Protein AF-A0A349NDQ3-F1 (afdb_monomer_lite)

pLDDT: mean 81.49, std 12.7, range [33.69, 97.06]

Structure (mmCIF, N/CA/C/O backbone):
data_AF-A0A349NDQ3-F1
#
_entry.id   AF-A0A349NDQ3-F1
#
loop_
_atom_site.group_PDB
_atom_site.id
_atom_site.type_symbol
_atom_site.label_atom_id
_atom_site.label_alt_id
_atom_site.label_comp_id
_atom_site.label_asym_id
_atom_site.label_entity_id
_atom_site.label_seq_id
_atom_site.pdbx_PDB_ins_code
_atom_site.Cartn_x
_atom_site.Cartn_y
_atom_site.Cartn_z
_atom_site.occupancy
_atom_site.B_iso_or_equiv
_atom_site.auth_seq_id
_atom_site.auth_comp_id
_atom_site.auth_asym_id
_atom_site.auth_atom_id
_atom_site.pdbx_PDB_model_num
ATOM 1 N N . LYS A 1 1 ? 41.719 26.255 -25.877 1.00 35.56 1 LYS A N 1
ATOM 2 C CA . LYS A 1 1 ? 40.552 27.164 -25.998 1.00 35.56 1 LYS A CA 1
ATOM 3 C C . LYS A 1 1 ? 39.450 26.644 -25.081 1.00 35.56 1 LYS A C 1
ATOM 5 O O . LYS A 1 1 ? 39.005 25.523 -25.289 1.00 35.56 1 LYS A O 1
ATOM 10 N N . LYS A 1 2 ? 39.113 27.381 -24.013 1.00 33.69 2 LYS A N 1
ATOM 11 C CA . LYS A 1 2 ? 38.028 27.026 -23.082 1.00 33.69 2 LYS A CA 1
ATOM 12 C C . LYS A 1 2 ? 36.697 27.116 -23.834 1.00 33.69 2 LYS A C 1
ATOM 14 O O . LYS A 1 2 ? 36.430 28.138 -24.454 1.00 33.69 2 LYS A O 1
ATOM 19 N N . VAL A 1 3 ? 35.912 26.045 -23.818 1.00 37.44 3 VAL A N 1
ATOM 20 C CA . VAL A 1 3 ? 34.544 26.042 -24.349 1.00 37.44 3 VAL A CA 1
ATOM 21 C C . VAL A 1 3 ? 33.660 26.639 -23.257 1.00 37.44 3 VAL A C 1
ATOM 23 O O . VAL A 1 3 ? 33.457 26.000 -22.225 1.00 37.44 3 VAL A O 1
ATOM 26 N N . SER A 1 4 ? 33.216 27.881 -23.450 1.00 41.41 4 SER A N 1
ATOM 27 C CA . SER A 1 4 ? 32.276 28.556 -22.549 1.00 41.41 4 SER A CA 1
ATOM 28 C C . SER A 1 4 ? 30.964 27.783 -22.468 1.00 41.41 4 SER A C 1
ATOM 30 O O . SER A 1 4 ? 30.476 27.234 -23.461 1.00 41.41 4 SER A O 1
ATOM 32 N N . THR A 1 5 ? 30.402 27.703 -21.268 1.00 44.22 5 THR A N 1
ATOM 33 C CA . THR A 1 5 ? 29.180 26.928 -21.028 1.00 44.22 5 THR A CA 1
ATOM 34 C C . THR A 1 5 ? 27.941 27.740 -21.404 1.00 44.22 5 THR A C 1
ATOM 36 O O . THR A 1 5 ? 27.940 28.965 -21.358 1.00 44.22 5 THR A O 1
ATOM 39 N N . LYS A 1 6 ? 26.845 27.060 -21.762 1.00 45.00 6 LYS A N 1
ATOM 40 C CA . LYS A 1 6 ? 25.580 27.675 -22.216 1.00 45.00 6 LYS A CA 1
ATOM 41 C C . LYS A 1 6 ? 24.972 28.685 -21.217 1.00 45.00 6 LYS A C 1
ATOM 43 O O . LYS A 1 6 ? 24.161 29.503 -21.627 1.00 45.00 6 LYS A O 1
ATOM 48 N N . ALA A 1 7 ? 25.370 28.636 -19.942 1.00 43.81 7 ALA A N 1
ATOM 49 C CA . ALA A 1 7 ? 24.971 29.595 -18.911 1.00 43.81 7 ALA A CA 1
ATOM 50 C C . ALA A 1 7 ? 25.715 30.943 -19.011 1.00 43.81 7 ALA A C 1
ATOM 52 O O . ALA A 1 7 ? 25.132 31.968 -18.691 1.00 43.81 7 ALA A O 1
ATOM 53 N N . GLU A 1 8 ? 26.952 30.968 -19.518 1.00 46.41 8 GLU A N 1
ATOM 54 C CA . GLU A 1 8 ? 27.739 32.204 -19.690 1.00 46.41 8 GLU A CA 1
ATOM 55 C C . GLU A 1 8 ? 27.285 33.031 -20.907 1.00 46.41 8 GLU A C 1
ATOM 57 O O . GLU A 1 8 ? 27.557 34.223 -20.967 1.00 46.41 8 GLU A O 1
ATOM 62 N N . ARG A 1 9 ? 26.567 32.430 -21.872 1.00 52.31 9 ARG A N 1
ATOM 63 C CA . ARG A 1 9 ? 26.032 33.146 -23.052 1.00 52.31 9 ARG A CA 1
ATOM 64 C C . ARG A 1 9 ? 24.796 34.003 -22.746 1.00 52.31 9 ARG A C 1
ATOM 66 O O . ARG A 1 9 ? 24.494 34.896 -23.525 1.00 52.31 9 ARG A O 1
ATOM 73 N N . ALA A 1 10 ? 24.056 33.714 -21.673 1.00 53.19 10 ALA A N 1
ATOM 74 C CA . ALA A 1 10 ? 22.790 34.396 -21.378 1.00 53.19 10 ALA A CA 1
ATOM 75 C C . ALA A 1 10 ? 22.971 35.739 -20.650 1.00 53.19 10 ALA A C 1
ATOM 77 O O . ALA A 1 10 ? 22.075 36.572 -20.697 1.00 53.19 10 ALA A O 1
ATOM 78 N N . ASP A 1 11 ? 24.128 35.939 -20.019 1.00 56.50 11 ASP A N 1
ATOM 79 C CA . ASP A 1 11 ? 24.471 37.139 -19.241 1.00 56.50 11 ASP A CA 1
ATOM 80 C C . ASP A 1 11 ? 25.543 37.987 -19.949 1.00 56.50 11 ASP A C 1
ATOM 82 O O . ASP A 1 11 ? 26.225 38.822 -19.357 1.00 56.50 11 ASP A O 1
ATOM 86 N N . GLN A 1 12 ? 25.749 37.726 -21.243 1.00 69.44 12 GLN A N 1
ATOM 87 C CA . GLN A 1 12 ? 26.738 38.431 -22.034 1.00 69.44 12 GLN A CA 1
ATOM 88 C C . GLN A 1 12 ? 26.125 39.749 -22.509 1.00 69.44 12 GLN A C 1
ATOM 90 O O . GLN A 1 12 ? 25.288 39.762 -23.412 1.00 69.44 12 GLN A O 1
ATOM 95 N N . SER A 1 13 ? 26.539 40.859 -21.897 1.00 78.38 13 SER A N 1
ATOM 96 C CA . SER A 1 13 ? 26.210 42.191 -22.401 1.00 78.38 13 SER A CA 1
ATOM 97 C C . SER A 1 13 ? 26.732 42.312 -23.830 1.00 78.38 13 SER A C 1
ATOM 99 O O . SER A 1 13 ? 27.937 42.171 -24.071 1.00 78.38 13 SER A O 1
ATOM 101 N N . LEU A 1 14 ? 25.825 42.538 -24.775 1.00 78.81 14 LEU A N 1
ATOM 102 C CA . LEU A 1 14 ? 26.217 42.848 -26.141 1.00 78.81 14 LEU A CA 1
ATOM 103 C C . LEU A 1 14 ? 26.944 44.203 -26.132 1.00 78.81 14 LEU A C 1
ATOM 105 O O . LEU A 1 14 ? 26.475 45.118 -25.454 1.00 78.81 14 LEU A O 1
ATOM 109 N N . PRO A 1 15 ? 28.088 44.337 -26.822 1.00 80.25 15 PRO A N 1
ATOM 110 C CA . PRO A 1 15 ? 28.733 45.633 -26.982 1.00 80.25 15 PRO A CA 1
ATOM 111 C C . PRO A 1 15 ? 27.864 46.559 -27.845 1.00 80.25 15 PRO A C 1
ATOM 113 O O . PRO A 1 15 ? 27.004 46.091 -28.594 1.00 80.25 15 PRO A O 1
ATOM 116 N N . ASP A 1 16 ? 28.093 47.866 -27.745 1.00 80.88 16 ASP A N 1
ATOM 117 C CA . ASP A 1 16 ? 27.418 48.847 -28.595 1.00 80.88 16 ASP A CA 1
ATOM 118 C C . ASP A 1 16 ? 27.875 48.677 -30.049 1.00 80.88 16 ASP A C 1
ATOM 120 O O . ASP A 1 16 ? 29.070 48.723 -30.334 1.00 80.88 16 ASP A O 1
ATOM 124 N N . PHE A 1 17 ? 26.921 48.490 -30.963 1.00 80.75 17 PHE A N 1
ATOM 125 C CA . PHE A 1 17 ? 27.174 48.353 -32.399 1.00 80.75 17 PHE A CA 1
ATOM 126 C C . PHE A 1 17 ? 26.617 49.554 -33.160 1.00 80.75 17 PHE A C 1
ATOM 128 O O . PHE A 1 17 ? 25.516 50.028 -32.865 1.00 80.75 17 PHE A O 1
ATOM 135 N N . GLN A 1 18 ? 27.333 50.007 -34.190 1.00 85.44 18 GLN A N 1
ATOM 136 C CA . GLN A 1 18 ? 26.824 51.016 -35.125 1.00 85.44 18 GLN A CA 1
ATOM 137 C C . GLN A 1 18 ? 26.305 50.382 -36.421 1.00 85.44 18 GLN A C 1
ATOM 139 O O . GLN A 1 18 ? 26.818 49.372 -36.905 1.00 85.44 18 GLN A O 1
ATOM 144 N N . ALA A 1 19 ? 25.264 50.979 -37.011 1.00 81.56 19 ALA A N 1
ATOM 145 C CA . ALA A 1 19 ? 24.688 50.492 -38.262 1.00 81.56 19 ALA A CA 1
ATOM 146 C C . ALA A 1 19 ? 25.735 50.527 -39.392 1.00 81.56 19 ALA A C 1
ATOM 148 O O . ALA A 1 19 ? 26.221 51.594 -39.759 1.00 81.56 19 ALA A O 1
ATOM 149 N N . GLY A 1 20 ? 26.065 49.355 -39.942 1.00 82.19 20 GLY A N 1
ATOM 150 C CA . GLY A 1 20 ? 27.080 49.188 -40.991 1.00 82.19 20 GLY A CA 1
ATOM 151 C C . GLY A 1 20 ? 28.435 48.665 -40.500 1.00 82.19 20 GLY A C 1
ATOM 152 O O . GLY A 1 20 ? 29.313 48.410 -41.321 1.00 82.19 20 GLY A O 1
ATOM 153 N N . GLU A 1 21 ? 28.611 48.461 -39.194 1.00 84.31 21 GLU A N 1
ATOM 154 C CA . GLU A 1 21 ? 29.816 47.856 -38.626 1.00 84.31 21 GLU A CA 1
ATOM 155 C C . GLU A 1 21 ? 29.925 46.364 -38.998 1.00 84.31 21 GLU A C 1
ATOM 157 O O . GLU A 1 21 ? 28.977 45.592 -38.836 1.00 84.31 21 GLU A O 1
ATOM 162 N N . SER A 1 22 ? 31.087 45.938 -39.508 1.00 79.19 22 SER A N 1
ATOM 163 C CA . SER A 1 22 ? 31.349 44.544 -39.890 1.00 79.19 22 SER A CA 1
ATOM 164 C C . SER A 1 22 ? 32.729 44.096 -39.423 1.00 79.19 22 SER A C 1
ATOM 166 O O . SER A 1 22 ? 33.715 44.801 -39.641 1.00 79.19 22 SER A O 1
ATOM 168 N N . SER A 1 23 ? 32.817 42.903 -38.835 1.00 72.75 23 SER A N 1
ATOM 169 C CA . SER A 1 23 ? 34.079 42.293 -38.404 1.00 72.75 23 SER A CA 1
ATOM 170 C C . SER A 1 23 ? 34.260 40.895 -39.009 1.00 72.75 23 SER A C 1
ATOM 172 O O . SER A 1 23 ? 33.334 40.327 -39.593 1.00 72.75 23 SER A O 1
ATOM 174 N N . ILE A 1 24 ? 35.464 40.327 -38.899 1.00 79.12 24 ILE A N 1
ATOM 175 C CA . ILE A 1 24 ? 35.771 38.991 -39.425 1.00 79.12 24 ILE A CA 1
ATOM 176 C C . ILE A 1 24 ? 35.106 37.936 -38.531 1.00 79.12 24 ILE A C 1
ATOM 178 O O . ILE A 1 24 ? 35.606 37.602 -37.456 1.00 79.12 24 ILE A O 1
ATOM 182 N N . HIS A 1 25 ? 33.995 37.370 -38.996 1.00 76.94 25 HIS A N 1
ATOM 183 C CA . HIS A 1 25 ? 33.332 36.248 -38.338 1.00 76.94 25 HIS A CA 1
ATOM 184 C C . HIS A 1 25 ? 33.743 34.931 -38.996 1.00 76.94 25 HIS A C 1
ATOM 186 O O . HIS A 1 25 ? 33.611 34.752 -40.204 1.00 76.94 25 HIS A O 1
ATOM 192 N N . SER A 1 26 ? 34.233 33.986 -38.196 1.00 77.94 26 SER A N 1
ATOM 193 C CA . SER A 1 26 ? 34.442 32.608 -38.647 1.00 77.94 26 SER A CA 1
ATOM 194 C C . SER A 1 26 ? 33.221 31.772 -38.260 1.00 77.94 26 SER A C 1
ATOM 196 O O . SER A 1 26 ? 32.992 31.598 -37.060 1.00 77.94 26 SER A O 1
ATOM 198 N N . PRO A 1 27 ? 32.429 31.255 -39.218 1.00 79.50 27 PRO A N 1
ATOM 199 C CA . PRO A 1 27 ? 31.320 30.374 -38.886 1.00 79.50 27 PRO A CA 1
ATOM 200 C C . PRO A 1 27 ? 31.862 29.088 -38.255 1.00 79.50 27 PRO A C 1
ATOM 202 O O . PRO A 1 27 ? 32.781 28.458 -38.781 1.00 79.50 27 PRO A O 1
ATOM 205 N N . SER A 1 28 ? 31.297 28.694 -37.116 1.00 81.12 28 SER A N 1
ATOM 206 C CA . SER A 1 28 ? 31.579 27.410 -36.479 1.00 81.12 28 SER A CA 1
ATOM 207 C C . SER A 1 28 ? 30.355 26.505 -36.559 1.00 81.12 28 SER A C 1
ATOM 209 O O . SER A 1 28 ? 29.225 26.926 -36.318 1.00 81.12 28 SER A O 1
ATOM 211 N N . ILE A 1 29 ? 30.588 25.232 -36.880 1.00 83.19 29 ILE A N 1
ATOM 212 C CA . ILE A 1 29 ? 29.569 24.186 -36.782 1.00 83.19 29 ILE A CA 1
ATOM 213 C C . ILE A 1 29 ? 29.786 23.482 -35.445 1.00 83.19 29 ILE A C 1
ATOM 215 O O . ILE A 1 29 ? 30.714 22.688 -35.279 1.00 83.19 29 ILE A O 1
ATOM 219 N N . GLU A 1 30 ? 28.960 23.822 -34.458 1.00 80.31 30 GLU A N 1
ATOM 220 C CA . GLU A 1 30 ? 28.976 23.171 -33.150 1.00 80.31 30 GLU A CA 1
ATOM 221 C C . GLU A 1 30 ? 28.202 21.843 -33.231 1.00 80.31 30 GLU A C 1
ATOM 223 O O . GLU A 1 30 ? 26.996 21.812 -33.469 1.00 80.31 30 GLU A O 1
ATOM 228 N N . ASN A 1 31 ? 28.901 20.725 -33.024 1.00 80.44 31 ASN A N 1
ATOM 229 C CA . ASN A 1 31 ? 28.278 19.404 -32.961 1.00 80.44 31 ASN A CA 1
ATOM 230 C C . ASN A 1 31 ? 27.716 19.153 -31.558 1.00 80.44 31 ASN A C 1
ATOM 232 O O . ASN A 1 31 ? 28.469 18.952 -30.602 1.00 80.44 31 ASN A O 1
ATOM 236 N N . PHE A 1 32 ? 26.392 19.114 -31.438 1.00 82.44 32 PHE A N 1
ATOM 237 C CA . PHE A 1 32 ? 25.710 18.825 -30.179 1.00 82.44 32 PHE A CA 1
ATOM 238 C C . PHE A 1 32 ? 25.260 17.365 -30.083 1.00 82.44 32 PHE A C 1
ATOM 240 O O . PHE A 1 32 ? 24.974 16.707 -31.080 1.00 82.44 32 PHE A O 1
ATOM 247 N N . LYS A 1 33 ? 25.154 16.868 -28.848 1.00 82.50 33 LYS A N 1
ATOM 248 C CA . LYS A 1 33 ? 24.505 15.593 -28.522 1.00 82.50 33 LYS A CA 1
ATOM 249 C C . LYS A 1 33 ? 23.443 15.830 -27.456 1.00 82.50 33 LYS A C 1
ATOM 251 O O . LYS A 1 33 ? 23.672 16.580 -26.505 1.00 82.50 33 LYS A O 1
ATOM 256 N N . THR A 1 34 ? 22.295 15.174 -27.589 1.00 86.19 34 THR A N 1
ATOM 257 C CA . THR A 1 34 ? 21.280 15.160 -26.532 1.00 86.19 34 THR A CA 1
ATOM 258 C C . THR A 1 34 ? 21.829 14.434 -25.310 1.00 86.19 34 THR A C 1
ATOM 260 O O . THR A 1 34 ? 22.463 13.386 -25.432 1.00 86.19 34 THR A O 1
ATOM 263 N N . SER A 1 35 ? 21.579 14.978 -24.124 1.00 79.94 35 SER A N 1
ATOM 264 C CA . SER A 1 35 ? 21.909 14.305 -22.868 1.00 79.94 35 SER A CA 1
ATOM 265 C C . SER A 1 35 ? 20.682 13.562 -22.339 1.00 79.94 35 SER A C 1
ATOM 267 O O . SER A 1 35 ? 19.569 14.071 -22.485 1.00 79.94 35 SER A O 1
ATOM 269 N N . PRO A 1 36 ? 20.854 12.384 -21.713 1.00 84.44 36 PRO A N 1
ATOM 270 C CA . PRO A 1 36 ? 19.741 11.673 -21.100 1.00 84.44 36 PRO A CA 1
ATOM 271 C C . PRO A 1 36 ? 19.113 12.506 -19.968 1.00 84.44 36 PRO A C 1
ATOM 273 O O . PRO A 1 36 ? 19.806 13.338 -19.364 1.00 84.44 36 PRO A O 1
ATOM 276 N N . PRO A 1 37 ? 17.828 12.273 -19.636 1.00 86.12 37 PRO A N 1
ATOM 277 C CA . PRO A 1 37 ? 17.172 12.948 -18.525 1.00 86.12 37 PRO A CA 1
ATOM 278 C C . PRO A 1 37 ? 17.972 12.817 -17.227 1.00 86.12 37 PRO A C 1
ATOM 280 O O . PRO A 1 37 ? 18.524 11.757 -16.907 1.00 86.12 37 PRO A O 1
ATOM 283 N N . LYS A 1 38 ? 18.036 13.908 -16.459 1.00 88.00 38 LYS A N 1
ATOM 284 C CA . LYS A 1 38 ? 18.692 13.893 -15.150 1.00 88.00 38 LYS A CA 1
ATOM 285 C C . LYS A 1 38 ? 17.922 12.969 -14.208 1.00 88.00 38 LYS A C 1
ATOM 287 O O . LYS A 1 38 ? 16.697 12.911 -14.232 1.00 88.00 38 LYS A O 1
ATOM 292 N N . ARG A 1 39 ? 18.654 12.259 -13.350 1.00 90.69 39 ARG A N 1
ATOM 293 C CA . ARG A 1 39 ? 18.041 11.449 -12.292 1.00 90.69 39 ARG A CA 1
ATOM 294 C C . ARG A 1 39 ? 17.320 12.346 -11.293 1.00 90.69 39 ARG A C 1
ATOM 296 O O . ARG A 1 39 ? 17.785 13.452 -11.017 1.00 90.69 39 ARG A O 1
ATOM 303 N N . PHE A 1 40 ? 16.261 11.817 -10.693 1.00 93.00 40 PHE A N 1
ATOM 304 C CA . PHE A 1 40 ? 15.574 12.503 -9.610 1.00 93.00 40 PHE A CA 1
ATOM 305 C C . PHE A 1 40 ? 16.472 12.625 -8.376 1.00 93.00 40 PHE A C 1
ATOM 307 O O . PHE A 1 40 ? 17.140 11.677 -7.970 1.00 93.00 40 PHE A O 1
ATOM 314 N N . THR A 1 41 ? 16.482 13.807 -7.781 1.00 93.31 41 THR A N 1
ATOM 315 C CA . THR A 1 41 ? 16.782 14.069 -6.370 1.00 93.31 41 THR A CA 1
ATOM 316 C C . THR A 1 41 ? 15.469 14.103 -5.581 1.00 93.31 41 THR A C 1
ATOM 318 O O . THR A 1 41 ? 14.400 14.205 -6.187 1.00 93.31 41 THR A O 1
ATOM 321 N N . GLU A 1 42 ? 15.519 14.080 -4.247 1.00 89.12 42 GLU A N 1
ATOM 322 C CA . GLU A 1 42 ? 14.312 14.261 -3.421 1.00 89.12 42 GLU A CA 1
ATOM 323 C C . GLU A 1 42 ? 13.577 15.557 -3.752 1.00 89.12 42 GLU A C 1
ATOM 325 O O . GLU A 1 42 ? 12.385 15.519 -4.033 1.00 89.12 42 GLU A O 1
ATOM 330 N N . ALA A 1 43 ? 14.294 16.682 -3.825 1.00 86.75 43 ALA A N 1
ATOM 331 C CA . ALA A 1 43 ? 13.702 17.971 -4.173 1.00 86.75 43 ALA A CA 1
ATOM 332 C C . ALA A 1 43 ? 13.003 17.931 -5.543 1.00 86.75 43 ALA A C 1
ATOM 334 O O . ALA A 1 43 ? 11.857 18.352 -5.664 1.00 86.75 43 ALA A O 1
ATOM 335 N N . SER A 1 44 ? 13.652 17.357 -6.564 1.00 89.50 44 SER A N 1
ATOM 336 C CA . SER A 1 44 ? 13.043 17.263 -7.898 1.00 89.50 44 SER A CA 1
ATOM 337 C C . SER A 1 44 ? 11.867 16.283 -7.958 1.00 89.50 44 SER A C 1
ATOM 339 O O . SER A 1 44 ? 10.951 16.491 -8.745 1.00 89.50 44 SER A O 1
ATOM 341 N N . LEU A 1 45 ? 11.869 15.227 -7.133 1.00 89.12 45 LEU A N 1
ATOM 342 C CA . LEU A 1 45 ? 10.758 14.281 -7.058 1.00 89.12 45 LEU A CA 1
ATOM 343 C C . LEU A 1 45 ? 9.565 14.906 -6.330 1.00 89.12 45 LEU A C 1
ATOM 345 O O . LEU A 1 45 ? 8.444 14.787 -6.805 1.00 89.12 45 LEU A O 1
ATOM 349 N N . LEU A 1 46 ? 9.801 15.619 -5.228 1.00 86.38 46 LEU A N 1
ATOM 350 C CA . LEU A 1 46 ? 8.766 16.362 -4.506 1.00 86.38 46 LEU A CA 1
ATOM 351 C C . LEU A 1 46 ? 8.128 17.436 -5.396 1.00 86.38 46 LEU A C 1
ATOM 353 O O . LEU A 1 46 ? 6.905 17.551 -5.430 1.00 86.38 46 LEU A O 1
ATOM 357 N N . GLN A 1 47 ? 8.946 18.158 -6.166 1.00 84.38 47 GLN A N 1
ATOM 358 C CA . GLN A 1 47 ? 8.469 19.125 -7.153 1.00 84.38 47 GLN A CA 1
ATOM 359 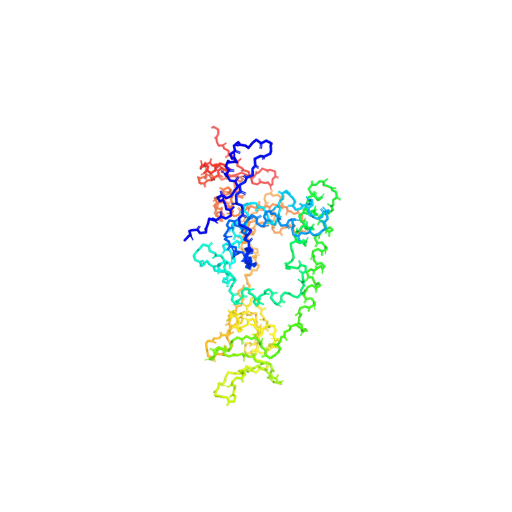C C . GLN A 1 47 ? 7.657 18.449 -8.267 1.00 84.38 47 GLN A C 1
ATOM 361 O O . GLN A 1 47 ? 6.646 18.993 -8.713 1.00 84.38 47 GLN A O 1
ATOM 366 N N . LEU A 1 48 ? 8.058 17.254 -8.715 1.00 84.06 48 LEU A N 1
ATOM 367 C CA . LEU A 1 48 ? 7.279 16.489 -9.689 1.00 84.06 48 LEU A CA 1
ATOM 368 C C . LEU A 1 48 ? 5.940 16.029 -9.102 1.00 84.06 48 LEU A C 1
ATOM 370 O O . LEU A 1 48 ? 4.928 16.131 -9.778 1.00 84.06 48 LEU A O 1
ATOM 374 N N . MET A 1 49 ? 5.912 15.571 -7.848 1.00 84.50 49 MET A N 1
ATOM 375 C CA . MET A 1 49 ? 4.668 15.204 -7.163 1.00 84.50 49 MET A CA 1
ATOM 376 C C . MET A 1 49 ? 3.731 16.408 -7.033 1.00 84.50 49 MET A C 1
ATOM 378 O O . MET A 1 49 ? 2.529 16.266 -7.212 1.00 84.50 49 MET A O 1
ATOM 382 N N . GLU A 1 50 ? 4.268 17.600 -6.777 1.00 78.25 50 GLU A N 1
ATOM 383 C CA . GLU A 1 50 ? 3.494 18.844 -6.745 1.00 78.25 50 GLU A CA 1
ATOM 384 C C . GLU A 1 50 ? 2.936 19.230 -8.116 1.00 78.25 50 GLU A C 1
ATOM 386 O O . GLU A 1 50 ? 1.795 19.661 -8.228 1.00 78.25 50 GLU A O 1
ATOM 391 N N . THR A 1 51 ? 3.736 19.041 -9.164 1.00 75.19 51 THR A N 1
ATOM 392 C CA . THR A 1 51 ? 3.411 19.461 -10.531 1.00 75.19 51 THR A CA 1
ATOM 393 C C . THR A 1 51 ? 2.973 18.307 -11.424 1.00 75.19 51 THR A C 1
ATOM 395 O O . THR A 1 51 ? 3.017 18.429 -12.646 1.00 75.19 51 THR A O 1
ATOM 398 N N . ALA A 1 52 ? 2.508 17.205 -10.833 1.00 70.88 52 ALA A N 1
ATOM 399 C CA . ALA A 1 52 ? 2.121 15.997 -11.556 1.00 70.88 52 ALA A CA 1
ATOM 400 C C . ALA A 1 52 ? 0.997 16.248 -12.578 1.00 70.88 52 ALA A C 1
ATOM 402 O O . ALA A 1 52 ? 0.892 15.517 -13.548 1.00 70.88 52 ALA A O 1
ATOM 403 N N . GLY A 1 53 ? 0.215 17.325 -12.441 1.00 65.94 53 GLY A N 1
ATOM 404 C CA . GLY A 1 53 ? -0.735 17.748 -13.477 1.00 65.94 53 GLY A CA 1
ATOM 405 C C . GLY A 1 53 ? -0.088 18.170 -14.801 1.00 65.94 53 GLY A C 1
ATOM 406 O O . GLY A 1 53 ? -0.736 18.118 -15.833 1.00 65.94 53 GLY A O 1
ATOM 407 N N . LYS A 1 54 ? 1.198 18.555 -14.822 1.00 69.00 54 LYS A N 1
ATOM 408 C CA . LYS A 1 54 ? 1.905 18.955 -16.057 1.00 69.00 54 LYS A CA 1
ATOM 409 C C . LYS A 1 54 ? 2.222 17.791 -16.994 1.00 69.00 54 LYS A C 1
ATOM 411 O O . LYS A 1 54 ? 2.576 18.042 -18.139 1.00 69.00 54 LYS A O 1
ATOM 416 N N . ILE A 1 55 ? 2.173 16.564 -16.484 1.00 66.94 55 ILE A N 1
ATOM 417 C CA . ILE A 1 55 ? 2.398 15.337 -17.257 1.00 66.94 55 ILE A CA 1
ATOM 418 C C . ILE A 1 55 ? 1.081 14.656 -17.653 1.00 66.94 55 ILE A C 1
ATOM 420 O O . ILE A 1 55 ? 1.134 13.620 -18.299 1.00 66.94 55 ILE A O 1
ATOM 424 N N . VAL A 1 56 ? -0.061 15.250 -17.282 1.00 65.69 56 VAL A N 1
ATOM 425 C CA . VAL A 1 56 ? -1.405 14.804 -17.658 1.00 65.69 56 VAL A CA 1
ATOM 426 C C . VAL A 1 56 ? -1.856 15.569 -18.902 1.00 65.69 56 VAL A C 1
ATOM 428 O O . VAL A 1 56 ? -1.822 16.801 -18.910 1.00 65.69 56 VAL A O 1
ATOM 431 N N . ASP A 1 57 ? -2.289 14.840 -19.931 1.00 67.81 57 ASP A N 1
ATOM 432 C CA . ASP A 1 57 ? -2.737 15.416 -21.210 1.00 67.81 57 ASP A CA 1
ATOM 433 C C . ASP A 1 57 ? -4.160 16.008 -21.145 1.00 67.81 57 ASP A C 1
ATOM 435 O O . ASP A 1 57 ? -4.501 16.897 -21.922 1.00 67.81 57 ASP A O 1
ATOM 439 N N . ASP A 1 58 ? -4.994 15.538 -20.214 1.00 67.00 58 ASP A N 1
ATOM 440 C CA . ASP A 1 58 ? -6.372 16.006 -20.033 1.00 67.00 58 ASP A CA 1
ATOM 441 C C . ASP A 1 58 ? -6.424 17.335 -19.252 1.00 67.00 58 ASP A C 1
ATOM 443 O O . ASP A 1 58 ? -5.969 17.423 -18.107 1.00 67.00 58 ASP A O 1
ATOM 447 N N . GLU A 1 59 ? -6.982 18.383 -19.867 1.00 69.31 59 GLU A N 1
ATOM 448 C CA . GLU A 1 59 ? -6.993 19.741 -19.303 1.00 69.31 59 GLU A CA 1
ATOM 449 C C . GLU A 1 59 ? -7.874 19.882 -18.044 1.00 69.31 59 GLU A C 1
ATOM 451 O O . GLU A 1 59 ? -7.547 20.685 -17.166 1.00 69.31 59 GLU A O 1
ATOM 456 N N . GLU A 1 60 ? -8.939 19.085 -17.886 1.00 65.00 60 GLU A N 1
ATOM 457 C CA . GLU A 1 60 ? -9.778 19.118 -16.677 1.00 65.00 60 GLU A CA 1
ATOM 458 C C . GLU A 1 60 ? -9.066 18.456 -15.486 1.00 65.00 60 GLU A C 1
ATOM 460 O O . GLU A 1 60 ? -9.038 19.008 -14.378 1.00 65.00 60 GLU A O 1
ATOM 465 N N . LEU A 1 61 ? -8.423 17.305 -15.709 1.00 61.06 61 LEU A N 1
ATOM 466 C CA . LEU A 1 61 ? -7.620 16.609 -14.695 1.00 61.06 61 LEU A CA 1
ATOM 467 C C . LEU A 1 61 ? -6.369 17.404 -14.304 1.00 61.06 61 LEU A C 1
ATOM 469 O O . LEU A 1 61 ? -5.975 17.443 -13.133 1.00 61.06 61 LEU A O 1
ATOM 473 N N . LYS A 1 62 ? -5.759 18.087 -15.270 1.00 67.88 62 LYS A N 1
ATOM 474 C CA . LYS A 1 62 ? -4.629 18.992 -15.051 1.00 67.88 62 LYS A CA 1
ATOM 475 C C . LYS A 1 62 ? -5.002 20.179 -14.167 1.00 67.88 62 LYS A C 1
ATOM 477 O O . LYS A 1 62 ? -4.230 20.522 -13.268 1.00 67.88 62 LYS A O 1
ATOM 482 N N . GLU A 1 63 ? -6.184 20.767 -14.358 1.00 67.56 63 GLU A N 1
ATOM 483 C CA . GLU A 1 63 ? -6.694 21.835 -13.491 1.00 67.56 63 GLU A CA 1
ATOM 484 C C . GLU A 1 63 ? -6.971 21.322 -12.067 1.00 67.56 63 GLU A C 1
ATOM 486 O O . GLU A 1 63 ? -6.648 21.996 -11.085 1.00 67.56 63 GLU A O 1
ATOM 491 N N . ALA A 1 64 ? -7.476 20.093 -11.923 1.00 63.84 64 ALA A N 1
ATOM 492 C CA . ALA A 1 64 ? -7.676 19.471 -10.614 1.00 63.84 64 ALA A CA 1
ATOM 493 C C . ALA A 1 64 ? -6.365 19.235 -9.842 1.00 63.84 64 ALA A C 1
ATOM 495 O O . ALA A 1 64 ? -6.315 19.413 -8.622 1.00 63.84 64 ALA A O 1
ATOM 496 N N . LEU A 1 65 ? -5.291 18.881 -10.551 1.00 66.06 65 LEU A N 1
ATOM 497 C CA . LEU A 1 65 ? -3.965 18.627 -9.983 1.00 66.06 65 LEU A CA 1
ATOM 498 C C . LEU A 1 65 ? -3.158 19.903 -9.692 1.00 66.06 65 LEU A C 1
ATOM 500 O O . LEU A 1 65 ? -2.165 19.837 -8.966 1.00 66.06 65 LEU A O 1
ATOM 504 N N . LYS A 1 66 ? -3.575 21.061 -10.215 1.00 66.38 66 LYS A N 1
ATOM 505 C CA . LYS A 1 66 ? -2.830 22.333 -10.176 1.00 66.38 66 LYS A CA 1
ATOM 506 C C . LYS A 1 66 ? -2.625 22.904 -8.768 1.00 66.38 66 LYS A C 1
ATOM 508 O O . LYS A 1 66 ? -1.630 23.581 -8.533 1.00 66.38 66 LYS A O 1
ATOM 513 N N . GLU A 1 67 ? -3.540 22.624 -7.836 1.00 59.53 67 GLU A N 1
ATOM 514 C CA . GLU A 1 67 ? -3.476 23.124 -6.450 1.00 59.53 67 GLU A CA 1
ATOM 515 C C . GLU A 1 67 ? -2.851 22.138 -5.450 1.00 59.53 67 GLU A C 1
ATOM 517 O O . GLU A 1 67 ? -2.263 22.570 -4.459 1.00 59.53 67 GLU A O 1
ATOM 522 N N . LYS A 1 68 ? -3.001 20.820 -5.652 1.00 60.12 68 LYS A N 1
ATOM 523 C CA . LYS A 1 68 ? -2.622 19.806 -4.645 1.00 60.12 68 LYS A CA 1
ATOM 524 C C . LYS A 1 68 ? -1.629 18.755 -5.131 1.00 60.12 68 LYS A C 1
ATOM 526 O O . LYS A 1 68 ? -1.007 18.132 -4.274 1.00 60.12 68 LYS A O 1
ATOM 531 N N . GLY A 1 69 ? -1.406 18.589 -6.436 1.00 66.12 69 GLY A N 1
ATOM 532 C CA . GLY A 1 69 ? -0.538 17.535 -6.971 1.00 66.12 69 GLY A CA 1
ATOM 533 C C . GLY A 1 69 ? -0.899 16.133 -6.452 1.00 66.12 69 GLY A C 1
ATOM 534 O O . GLY A 1 69 ? -2.018 15.879 -6.015 1.00 66.12 69 GLY A O 1
ATOM 535 N N . VAL A 1 70 ? 0.066 15.215 -6.470 1.00 68.75 70 VAL A N 1
ATOM 536 C CA . VAL A 1 70 ? -0.047 13.886 -5.853 1.00 68.75 70 VAL A CA 1
ATOM 537 C C . VAL A 1 70 ? 0.212 14.004 -4.348 1.00 68.75 70 VAL A C 1
ATOM 539 O O . VAL A 1 70 ? 1.359 14.141 -3.905 1.00 68.75 70 VAL A O 1
ATOM 542 N N . GLY A 1 71 ? -0.865 13.932 -3.563 1.00 65.06 71 GLY A N 1
ATOM 543 C CA . GLY A 1 71 ? -0.840 14.003 -2.102 1.00 65.06 71 GLY A CA 1
ATOM 544 C C . GLY A 1 71 ? -0.574 15.407 -1.544 1.00 65.06 71 GLY A C 1
ATOM 545 O O . GLY A 1 71 ? -0.020 16.289 -2.201 1.00 65.06 71 GLY A O 1
ATOM 546 N N . THR A 1 72 ? -0.932 15.626 -0.278 1.00 68.06 72 THR A N 1
ATOM 547 C CA . THR A 1 72 ? -0.739 16.924 0.392 1.00 68.06 72 THR A CA 1
ATOM 548 C C . THR A 1 72 ? 0.730 17.156 0.773 1.00 68.06 72 THR A C 1
ATOM 550 O O . THR A 1 72 ? 1.433 16.180 1.057 1.00 68.06 72 THR A O 1
ATOM 553 N N . PRO A 1 73 ? 1.212 18.415 0.870 1.00 67.12 73 PRO A N 1
ATOM 554 C CA . PRO A 1 73 ? 2.610 18.725 1.199 1.00 67.12 73 PRO A CA 1
ATOM 555 C C . PRO A 1 73 ? 3.156 17.980 2.429 1.00 67.12 73 PRO A C 1
ATOM 557 O O . PRO A 1 73 ? 4.282 17.489 2.403 1.00 67.12 73 PRO A O 1
ATOM 560 N N . ALA A 1 74 ? 2.327 17.798 3.465 1.00 65.00 74 ALA A N 1
ATOM 561 C CA . ALA A 1 74 ? 2.685 17.081 4.692 1.00 65.00 74 ALA A CA 1
ATOM 562 C C . ALA A 1 74 ? 2.952 15.572 4.493 1.00 65.00 74 ALA A C 1
ATOM 564 O O . ALA A 1 74 ? 3.621 14.950 5.314 1.00 65.00 74 ALA A O 1
ATOM 565 N N . THR A 1 75 ? 2.438 14.968 3.417 1.00 74.81 75 THR A N 1
ATOM 566 C CA . THR A 1 75 ? 2.513 13.515 3.165 1.00 74.81 75 THR A CA 1
ATOM 567 C C . THR A 1 75 ? 3.576 13.116 2.142 1.00 74.81 75 THR A C 1
ATOM 569 O O . THR A 1 75 ? 3.985 11.960 2.100 1.00 74.81 75 THR A O 1
ATOM 572 N N . ARG A 1 76 ? 4.087 14.049 1.330 1.00 83.75 76 ARG A N 1
ATOM 573 C CA . ARG A 1 76 ? 5.018 13.712 0.236 1.00 83.75 76 ARG A CA 1
ATOM 574 C C . ARG A 1 76 ? 6.379 13.237 0.747 1.00 83.75 76 ARG A C 1
ATOM 576 O O . ARG A 1 76 ? 6.895 12.228 0.274 1.00 83.75 76 ARG A O 1
ATOM 583 N N . ALA A 1 77 ? 6.926 13.915 1.755 1.00 83.31 77 ALA A N 1
ATOM 584 C CA . ALA A 1 77 ? 8.194 13.519 2.369 1.00 83.31 77 ALA A CA 1
ATOM 585 C C . ALA A 1 77 ? 8.095 12.138 3.042 1.00 83.31 77 ALA A C 1
ATOM 587 O O . ALA A 1 77 ? 8.980 11.301 2.876 1.00 83.31 77 ALA A O 1
ATOM 588 N N . SER A 1 78 ? 6.981 11.854 3.730 1.00 84.56 78 SER A N 1
ATOM 589 C CA . SER A 1 78 ? 6.780 10.554 4.377 1.00 84.56 78 SER A CA 1
ATOM 590 C C . SER A 1 78 ? 6.594 9.418 3.367 1.00 84.56 78 SER A C 1
ATOM 592 O O . SER A 1 78 ? 7.083 8.316 3.609 1.00 84.56 78 SER A O 1
ATOM 594 N N . ILE A 1 79 ? 5.977 9.673 2.207 1.00 87.69 79 ILE A N 1
ATOM 595 C CA . ILE A 1 79 ? 5.896 8.697 1.109 1.00 87.69 79 ILE A CA 1
ATOM 596 C C . ILE A 1 79 ? 7.297 8.295 0.631 1.00 87.69 79 ILE A C 1
ATOM 598 O O . ILE A 1 79 ? 7.569 7.101 0.494 1.00 87.69 79 ILE A O 1
ATOM 602 N N . VAL A 1 80 ? 8.199 9.259 0.417 1.00 88.94 80 VAL A N 1
ATOM 603 C CA . VAL A 1 80 ? 9.577 8.972 -0.021 1.00 88.94 80 VAL A CA 1
ATOM 604 C C . VAL A 1 80 ? 10.307 8.099 1.004 1.00 88.94 80 VAL A C 1
ATOM 606 O O . VAL A 1 80 ? 10.901 7.088 0.622 1.00 88.94 80 VAL A O 1
ATOM 609 N N . GLU A 1 81 ? 10.193 8.408 2.299 1.00 88.56 81 GLU A N 1
ATOM 610 C CA . GLU A 1 81 ? 10.787 7.575 3.357 1.00 88.56 81 GLU A CA 1
ATOM 611 C C . GLU A 1 81 ? 10.213 6.155 3.373 1.00 88.56 81 GLU A C 1
ATOM 613 O O . GLU A 1 81 ? 10.948 5.180 3.530 1.00 88.56 81 GLU A O 1
ATOM 618 N N . VAL A 1 82 ? 8.905 5.995 3.154 1.00 87.88 82 VAL A N 1
ATOM 619 C CA . VAL A 1 82 ? 8.276 4.669 3.071 1.00 87.88 82 VAL A CA 1
ATOM 620 C C . VAL A 1 82 ? 8.829 3.861 1.894 1.00 87.88 82 VAL A C 1
ATOM 622 O O . VAL A 1 82 ? 9.088 2.666 2.050 1.00 87.88 82 VAL A O 1
ATOM 625 N N . LEU A 1 83 ? 9.036 4.481 0.728 1.00 91.19 83 LEU A N 1
ATOM 626 C CA . LEU A 1 83 ? 9.591 3.802 -0.449 1.00 91.19 83 LEU A CA 1
ATOM 627 C C . LEU A 1 83 ? 11.042 3.346 -0.228 1.00 91.19 83 LEU A C 1
ATOM 629 O O . LEU A 1 83 ? 11.416 2.264 -0.693 1.00 91.19 83 LEU A O 1
ATOM 633 N N . ILE A 1 84 ? 11.834 4.138 0.502 1.00 88.12 84 ILE A N 1
ATOM 634 C CA . ILE A 1 84 ? 13.210 3.795 0.890 1.00 88.12 84 ILE A CA 1
ATOM 635 C C . ILE A 1 84 ? 13.207 2.652 1.905 1.00 88.12 84 ILE A C 1
ATOM 637 O O . ILE A 1 84 ? 13.860 1.633 1.687 1.00 88.12 84 ILE A O 1
ATOM 641 N N . ASN A 1 85 ? 12.409 2.765 2.970 1.00 83.38 85 ASN A N 1
ATOM 642 C CA . ASN A 1 85 ? 12.326 1.757 4.031 1.00 83.38 85 ASN A CA 1
ATOM 643 C C . ASN A 1 85 ? 11.822 0.398 3.524 1.00 83.38 85 ASN A C 1
ATOM 645 O O . ASN A 1 85 ? 12.207 -0.646 4.046 1.00 83.38 85 ASN A O 1
ATOM 649 N N . ARG A 1 86 ? 10.977 0.392 2.487 1.00 81.44 86 ARG A N 1
ATOM 650 C CA . ARG A 1 86 ? 10.513 -0.834 1.814 1.00 81.44 86 ARG A CA 1
ATOM 651 C C . ARG A 1 86 ? 11.490 -1.364 0.758 1.00 81.44 86 ARG A C 1
ATOM 653 O O . ARG A 1 86 ? 11.235 -2.415 0.174 1.00 81.44 86 ARG A O 1
ATOM 660 N N . GLY A 1 87 ? 12.592 -0.661 0.500 1.00 82.56 87 GLY A N 1
ATOM 661 C CA . GLY A 1 87 ? 13.629 -1.075 -0.441 1.00 82.56 87 GLY A CA 1
ATOM 662 C C . GLY A 1 87 ? 13.216 -0.988 -1.911 1.00 82.56 87 GLY A C 1
ATOM 663 O O . GLY A 1 87 ? 13.749 -1.737 -2.732 1.00 82.56 87 GLY A O 1
ATOM 664 N N . TYR A 1 88 ? 12.268 -0.116 -2.271 1.00 88.75 88 TYR A N 1
ATOM 665 C CA . TYR A 1 88 ? 11.859 0.103 -3.668 1.00 88.75 88 TYR A CA 1
ATOM 666 C C . TYR A 1 88 ? 12.709 1.162 -4.372 1.00 88.75 88 TYR A C 1
ATOM 668 O O . TYR A 1 88 ? 12.939 1.075 -5.582 1.00 88.75 88 TYR A O 1
ATOM 676 N N . ILE A 1 89 ? 13.207 2.134 -3.612 1.00 93.19 89 ILE A N 1
ATOM 677 C CA . ILE A 1 89 ? 14.168 3.136 -4.071 1.00 93.19 89 ILE A CA 1
ATOM 678 C C . ILE A 1 89 ? 15.314 3.256 -3.061 1.00 93.19 89 ILE A C 1
ATOM 680 O O . ILE A 1 89 ? 15.161 2.894 -1.899 1.00 93.19 89 ILE A O 1
ATOM 684 N N . GLU A 1 90 ? 16.458 3.770 -3.498 1.00 92.50 90 GLU A N 1
ATOM 685 C CA . GLU A 1 90 ? 17.634 3.999 -2.658 1.00 92.50 90 GLU A CA 1
ATOM 686 C C . GLU A 1 90 ? 18.246 5.383 -2.907 1.00 92.50 90 GLU A C 1
ATOM 688 O O . GLU A 1 90 ? 18.176 5.929 -4.014 1.00 92.50 90 GLU A O 1
ATOM 693 N N . ARG A 1 91 ? 18.886 5.939 -1.873 1.00 94.44 91 ARG A N 1
ATOM 694 C CA . ARG A 1 91 ? 19.683 7.166 -1.964 1.00 94.44 91 ARG A CA 1
ATOM 695 C C . ARG A 1 91 ? 21.094 6.814 -2.429 1.00 94.44 91 ARG A C 1
ATOM 697 O O . ARG A 1 91 ? 21.836 6.144 -1.716 1.00 94.44 91 ARG A O 1
ATOM 704 N N . LYS A 1 92 ? 21.498 7.306 -3.601 1.00 91.88 92 LYS A N 1
ATOM 705 C CA . LYS A 1 92 ? 22.876 7.200 -4.098 1.00 91.88 92 LYS A CA 1
ATOM 706 C C . LYS A 1 92 ? 23.430 8.590 -4.372 1.00 91.88 92 LYS A C 1
ATOM 708 O O . LYS A 1 92 ? 23.103 9.231 -5.373 1.00 91.88 92 LYS A O 1
ATOM 713 N N . ARG A 1 93 ? 24.310 9.053 -3.479 1.00 90.12 93 ARG A N 1
ATOM 714 C CA . ARG A 1 93 ? 24.782 10.449 -3.433 1.00 90.12 93 ARG A CA 1
ATOM 715 C C . ARG A 1 93 ? 23.583 11.400 -3.305 1.00 90.12 93 ARG A C 1
ATOM 717 O O . ARG A 1 93 ? 22.823 11.280 -2.357 1.00 90.12 93 ARG A O 1
ATOM 724 N N . LYS A 1 94 ? 23.401 12.316 -4.260 1.00 88.62 94 LYS A N 1
ATOM 725 C CA . LYS A 1 94 ? 22.281 13.269 -4.299 1.00 88.62 94 LYS A CA 1
ATOM 726 C C . LYS A 1 94 ? 21.072 12.757 -5.096 1.00 88.62 94 LYS A C 1
ATOM 728 O O . LYS A 1 94 ? 20.100 13.489 -5.239 1.00 88.62 94 LYS A O 1
ATOM 733 N N . SER A 1 95 ? 21.133 11.545 -5.650 1.00 91.38 95 SER A N 1
ATOM 734 C CA . SER A 1 95 ? 20.099 11.001 -6.535 1.00 91.38 95 SER A CA 1
ATOM 735 C C . SER A 1 95 ? 19.336 9.849 -5.889 1.00 91.38 95 SER A C 1
ATOM 737 O O . SER A 1 95 ? 19.904 9.055 -5.143 1.00 91.38 95 SER A O 1
ATOM 739 N N . LEU A 1 96 ? 18.063 9.728 -6.246 1.00 94.00 96 LEU A N 1
ATOM 740 C CA . LEU A 1 96 ? 17.214 8.580 -5.974 1.00 94.00 96 LEU A CA 1
ATOM 741 C C . LEU A 1 96 ? 17.303 7.597 -7.143 1.00 94.00 96 LEU A C 1
ATOM 743 O O . LEU A 1 96 ? 17.227 7.978 -8.316 1.00 94.00 96 LEU A O 1
ATOM 747 N N . LEU A 1 97 ? 17.478 6.320 -6.822 1.00 93.38 97 LEU A N 1
ATOM 748 C CA . LEU A 1 97 ? 17.520 5.232 -7.792 1.00 93.38 97 LEU A CA 1
ATOM 749 C C . LEU A 1 97 ? 16.447 4.209 -7.468 1.00 93.38 97 LEU A C 1
ATOM 751 O O . LEU A 1 97 ? 16.285 3.830 -6.314 1.00 93.38 97 LEU A O 1
ATOM 755 N N . SER A 1 98 ? 15.748 3.717 -8.489 1.00 92.56 98 SER A N 1
ATOM 756 C CA . SER A 1 98 ? 14.913 2.533 -8.313 1.00 92.56 98 SER A CA 1
ATOM 757 C C . SER A 1 98 ? 15.794 1.313 -8.057 1.00 92.56 98 SER A C 1
ATOM 759 O O . SER A 1 98 ? 16.825 1.114 -8.712 1.00 92.56 98 SER A O 1
ATOM 761 N N . THR A 1 99 ? 15.382 0.467 -7.121 1.00 85.44 99 THR A N 1
ATOM 762 C CA . THR A 1 99 ? 16.016 -0.834 -6.895 1.00 85.44 99 THR A CA 1
ATOM 763 C C . THR A 1 99 ? 15.460 -1.862 -7.891 1.00 85.44 99 THR A C 1
ATOM 765 O O . THR A 1 99 ? 14.440 -1.611 -8.548 1.00 85.44 99 THR A O 1
ATOM 768 N N . PRO A 1 100 ? 16.088 -3.044 -8.034 1.00 77.75 100 PRO A N 1
ATOM 769 C CA . PRO A 1 100 ? 15.488 -4.150 -8.779 1.00 77.75 100 PRO A CA 1
ATOM 770 C C . PRO A 1 100 ? 14.076 -4.499 -8.283 1.00 77.75 100 PRO A C 1
ATOM 772 O O . PRO A 1 100 ? 13.180 -4.686 -9.102 1.00 77.75 100 PRO A O 1
ATOM 775 N N . ASN A 1 101 ? 13.856 -4.481 -6.963 1.00 73.12 101 ASN A N 1
ATOM 776 C CA . ASN A 1 101 ? 12.552 -4.754 -6.354 1.00 73.12 101 ASN A CA 1
ATOM 777 C C . ASN A 1 101 ? 11.509 -3.696 -6.731 1.00 73.12 101 ASN A C 1
ATOM 779 O O . ASN A 1 101 ? 10.385 -4.051 -7.075 1.00 73.12 101 ASN A O 1
ATOM 783 N N . GLY A 1 102 ? 11.877 -2.409 -6.720 1.00 79.12 102 GLY A N 1
ATOM 784 C CA . GLY A 1 102 ? 10.976 -1.330 -7.132 1.00 79.12 102 GLY A CA 1
ATOM 785 C C . GLY A 1 102 ? 10.560 -1.446 -8.598 1.00 79.12 102 GLY A C 1
ATOM 786 O O . GLY A 1 102 ? 9.376 -1.363 -8.916 1.00 79.12 102 GLY A O 1
ATOM 787 N N . ARG A 1 103 ? 11.514 -1.726 -9.498 1.00 80.75 103 ARG A N 1
ATOM 788 C CA . ARG A 1 103 ? 11.205 -1.958 -10.921 1.00 80.75 103 ARG A CA 1
ATOM 789 C C . ARG A 1 103 ? 10.320 -3.182 -11.125 1.00 80.75 103 ARG A C 1
ATOM 791 O O . ARG A 1 103 ? 9.396 -3.135 -11.929 1.00 80.75 103 ARG A O 1
ATOM 798 N N . GLN A 1 104 ? 10.585 -4.262 -10.394 1.00 72.19 104 GLN A N 1
ATOM 799 C CA . GLN A 1 104 ? 9.803 -5.484 -10.519 1.00 72.19 104 GLN A CA 1
ATOM 800 C C . GLN A 1 104 ? 8.385 -5.316 -9.969 1.00 72.19 104 GLN A C 1
ATOM 802 O O . GLN A 1 104 ? 7.459 -5.856 -10.559 1.00 72.19 104 GLN A O 1
ATOM 807 N N . LEU A 1 105 ? 8.195 -4.536 -8.901 1.00 78.81 105 LEU A N 1
ATOM 808 C CA . LEU A 1 105 ? 6.865 -4.175 -8.416 1.00 78.81 105 LEU A CA 1
ATOM 809 C C . LEU A 1 105 ? 6.076 -3.417 -9.488 1.00 78.81 105 LEU A C 1
ATOM 811 O O . LEU A 1 105 ? 4.966 -3.821 -9.811 1.00 78.81 105 LEU A O 1
ATOM 815 N N . ILE A 1 106 ? 6.660 -2.369 -10.076 1.00 80.62 106 ILE A N 1
ATOM 816 C CA . ILE A 1 106 ? 5.998 -1.589 -11.134 1.00 80.62 106 ILE A CA 1
ATOM 817 C C . ILE A 1 106 ? 5.667 -2.464 -12.349 1.00 80.62 106 ILE A C 1
ATOM 819 O O . ILE A 1 106 ? 4.575 -2.358 -12.894 1.00 80.62 106 ILE A O 1
ATOM 823 N N . ALA A 1 107 ? 6.560 -3.378 -12.735 1.00 72.00 107 ALA A N 1
ATOM 824 C CA . ALA A 1 107 ? 6.307 -4.313 -13.831 1.00 72.00 107 ALA A CA 1
ATOM 825 C C . ALA A 1 107 ? 5.165 -5.311 -13.545 1.00 72.00 107 ALA A C 1
ATOM 827 O O . ALA A 1 107 ? 4.580 -5.843 -14.484 1.00 72.00 107 ALA A O 1
ATOM 828 N N . LEU A 1 108 ? 4.850 -5.583 -12.273 1.00 66.56 108 LEU A N 1
ATOM 829 C CA . LEU A 1 108 ? 3.748 -6.472 -11.877 1.00 66.56 108 LEU A CA 1
ATOM 830 C C . LEU A 1 108 ? 2.390 -5.773 -11.853 1.00 66.56 108 LEU A C 1
ATOM 832 O O . LEU A 1 108 ? 1.361 -6.441 -11.947 1.00 66.56 108 LEU A O 1
ATOM 836 N N . VAL A 1 109 ? 2.373 -4.451 -11.697 1.00 73.56 109 VAL A N 1
ATOM 837 C CA . VAL A 1 109 ? 1.134 -3.679 -11.728 1.00 73.56 109 VAL A CA 1
ATOM 838 C C . VAL A 1 109 ? 0.662 -3.623 -13.180 1.00 73.56 109 VAL A C 1
ATOM 840 O O . VAL A 1 109 ? 1.214 -2.885 -13.994 1.00 73.56 109 VAL A O 1
ATOM 843 N N . GLN A 1 110 ? -0.323 -4.459 -13.514 1.00 67.88 110 GLN A N 1
ATOM 844 C CA . GLN A 1 110 ? -0.869 -4.543 -14.872 1.00 67.88 110 GLN A CA 1
ATOM 845 C C . GLN A 1 110 ? -1.804 -3.394 -15.208 1.00 67.88 110 GLN A C 1
ATOM 847 O O . GLN A 1 110 ? -1.852 -2.967 -16.355 1.00 67.88 110 GLN A O 1
ATOM 852 N N . ASP A 1 111 ? -2.537 -2.902 -14.213 1.00 71.12 111 ASP A N 1
ATOM 853 C CA . ASP A 1 111 ? -3.405 -1.759 -14.417 1.00 71.12 111 ASP A CA 1
ATOM 854 C C . ASP A 1 111 ? -2.547 -0.500 -14.557 1.00 71.12 111 ASP A C 1
ATOM 856 O O . ASP A 1 111 ? -1.969 -0.006 -13.584 1.00 71.12 111 ASP A O 1
ATOM 860 N N . ASP A 1 112 ? -2.430 -0.003 -15.787 1.00 71.56 112 ASP A N 1
ATOM 861 C CA . ASP A 1 112 ? -1.655 1.197 -16.085 1.00 71.56 112 ASP A CA 1
ATOM 862 C C . ASP A 1 112 ? -2.173 2.418 -15.323 1.00 71.56 112 ASP A C 1
ATOM 864 O O . ASP A 1 112 ? -1.361 3.248 -14.915 1.00 71.56 112 ASP A O 1
ATOM 868 N N . ARG A 1 113 ? -3.473 2.464 -14.987 1.00 70.62 113 ARG A N 1
ATOM 869 C CA . ARG A 1 113 ? -4.078 3.550 -14.201 1.00 70.62 113 ARG A CA 1
ATOM 870 C C . ARG A 1 113 ? -3.462 3.644 -12.803 1.00 70.62 113 ARG A C 1
ATOM 872 O O . ARG A 1 113 ? -3.307 4.735 -12.276 1.00 70.62 113 ARG A O 1
ATOM 879 N N . LEU A 1 114 ? -3.046 2.525 -12.197 1.00 80.88 114 LEU A N 1
ATOM 880 C CA . LEU A 1 114 ? -2.389 2.522 -10.876 1.00 80.88 114 LEU A CA 1
ATOM 881 C C . LEU A 1 114 ? -0.949 3.056 -10.902 1.00 80.88 114 LEU A C 1
ATOM 883 O O . LEU A 1 114 ? -0.393 3.372 -9.850 1.00 80.88 114 LEU A O 1
ATOM 887 N N . LYS A 1 115 ? -0.328 3.119 -12.083 1.00 81.88 115 LYS A N 1
ATOM 888 C CA . LYS A 1 115 ? 1.027 3.658 -12.286 1.00 81.88 115 LYS A CA 1
ATOM 889 C C . LYS A 1 115 ? 1.002 5.098 -12.792 1.00 81.88 115 LYS A C 1
ATOM 891 O O . LYS A 1 115 ? 2.065 5.685 -12.985 1.00 81.88 115 LYS A O 1
ATOM 896 N N . SER A 1 116 ? -0.190 5.634 -13.022 1.00 74.81 116 SER A N 1
ATOM 897 C CA . SER A 1 116 ? -0.403 6.889 -13.714 1.00 74.81 116 SER A CA 1
ATOM 898 C C . SER A 1 116 ? -0.835 7.984 -12.721 1.00 74.81 116 SER A C 1
ATOM 900 O O . SER A 1 116 ? -1.657 7.740 -11.827 1.00 74.81 116 SER A O 1
ATOM 902 N N . PRO A 1 117 ? -0.265 9.199 -12.820 1.00 73.75 117 PRO A N 1
ATOM 903 C CA . PRO A 1 117 ? -0.692 10.342 -12.011 1.00 73.75 117 PRO A CA 1
ATOM 904 C C . PRO A 1 117 ? -2.139 10.772 -12.308 1.00 73.75 117 PRO A C 1
ATOM 906 O O . PRO A 1 117 ? -2.779 11.354 -11.435 1.00 73.75 117 PRO A O 1
ATOM 909 N N . GLU A 1 118 ? -2.672 10.452 -13.489 1.00 70.38 118 GLU A N 1
ATOM 910 C CA . GLU A 1 118 ? -4.027 10.783 -13.944 1.00 70.38 118 GLU A CA 1
ATOM 911 C C . GLU A 1 118 ? -5.095 10.209 -13.008 1.00 70.38 118 GLU A C 1
ATOM 913 O O . GLU A 1 118 ? -5.999 10.933 -12.596 1.00 70.38 118 GLU A O 1
ATOM 918 N N . LEU A 1 119 ? -4.965 8.942 -12.593 1.00 73.25 119 LEU A N 1
ATOM 919 C CA . LEU A 1 119 ? -5.909 8.325 -11.653 1.00 73.25 119 LEU A CA 1
ATOM 920 C C . LEU A 1 119 ? -5.901 9.033 -10.292 1.00 73.25 119 LEU A C 1
ATOM 922 O O . LEU A 1 119 ? -6.943 9.206 -9.662 1.00 73.25 119 LEU A O 1
ATOM 926 N N . THR A 1 120 ? -4.720 9.458 -9.839 1.00 71.00 120 THR A N 1
ATOM 927 C CA . THR A 1 120 ? -4.609 10.238 -8.600 1.00 71.00 120 THR A CA 1
ATOM 928 C C . THR A 1 120 ? -5.246 11.620 -8.771 1.00 71.00 120 THR A C 1
ATOM 930 O O . THR A 1 120 ? -5.901 12.103 -7.851 1.00 71.00 120 THR A O 1
ATOM 933 N N . GLY A 1 121 ? -5.115 12.226 -9.954 1.00 68.12 121 GLY A N 1
ATOM 934 C CA . GLY A 1 121 ? -5.788 13.475 -10.310 1.00 68.12 121 GLY A CA 1
ATOM 935 C C . GLY A 1 121 ? -7.307 13.371 -10.306 1.00 68.12 121 GLY A C 1
ATOM 936 O O . GLY A 1 121 ? -7.961 14.223 -9.707 1.00 68.12 121 GLY A O 1
ATOM 937 N N . ASP A 1 122 ? -7.866 12.302 -10.879 1.00 66.81 122 ASP A N 1
ATOM 938 C CA . ASP A 1 122 ? -9.309 12.028 -10.823 1.00 66.81 122 ASP A CA 1
ATOM 939 C C . ASP A 1 122 ? -9.796 11.923 -9.371 1.00 66.81 122 ASP A C 1
ATOM 941 O O . ASP A 1 122 ? -10.812 12.506 -8.987 1.00 66.81 122 ASP A O 1
ATOM 945 N N . TRP A 1 123 ? -9.042 11.236 -8.513 1.00 75.31 123 TRP A N 1
ATOM 946 C CA . TRP A 1 123 ? -9.418 11.101 -7.108 1.00 75.31 123 TRP A CA 1
ATOM 947 C C . TRP A 1 123 ? -9.382 12.439 -6.369 1.00 75.31 123 TRP A C 1
ATOM 949 O O . TRP A 1 123 ? -10.349 12.771 -5.685 1.00 75.31 123 TRP A O 1
ATOM 959 N N . GLU A 1 124 ? -8.325 13.236 -6.530 1.00 72.06 124 GLU A N 1
ATOM 960 C CA . GLU A 1 124 ? -8.226 14.573 -5.925 1.00 72.06 124 GLU A CA 1
ATOM 961 C C . GLU A 1 124 ? -9.327 15.520 -6.436 1.00 72.06 124 GLU A C 1
ATOM 963 O O . GLU A 1 124 ? -9.941 16.249 -5.647 1.00 72.06 124 GLU A O 1
ATOM 968 N N . PHE A 1 125 ? -9.668 15.453 -7.729 1.00 69.44 125 PHE A N 1
ATOM 969 C CA . PHE A 1 125 ? -10.802 16.180 -8.301 1.00 69.44 125 PHE A CA 1
ATOM 970 C C . PHE A 1 125 ? -12.112 15.817 -7.598 1.00 69.44 125 PHE A C 1
ATOM 972 O O . PHE A 1 125 ? -12.848 16.688 -7.122 1.00 69.44 125 PHE A O 1
ATOM 979 N N . ARG A 1 126 ? -12.401 14.518 -7.492 1.00 71.06 126 ARG A N 1
ATOM 980 C CA . ARG A 1 126 ? -13.643 14.006 -6.901 1.00 71.06 126 ARG A CA 1
ATOM 981 C C . ARG A 1 126 ? -13.722 14.291 -5.405 1.00 71.06 126 ARG A C 1
ATOM 983 O O . ARG A 1 126 ? -14.793 14.652 -4.918 1.00 71.06 126 ARG A O 1
ATOM 990 N N . LEU A 1 127 ? -12.596 14.228 -4.689 1.00 78.75 127 LEU A N 1
ATOM 991 C CA . LEU A 1 127 ? -12.486 14.670 -3.295 1.00 78.75 127 LEU A CA 1
ATOM 992 C C . LEU A 1 127 ? -12.891 16.146 -3.142 1.00 78.75 127 LEU A C 1
ATOM 994 O O . LEU A 1 127 ? -13.680 16.475 -2.256 1.00 78.75 127 LEU A O 1
ATOM 998 N N . LYS A 1 128 ? -12.444 17.022 -4.050 1.00 73.25 128 LYS A N 1
ATOM 999 C CA . LYS A 1 128 ? -12.808 18.450 -4.058 1.00 73.25 128 LYS A CA 1
ATOM 1000 C C . LYS A 1 128 ? -14.287 18.687 -4.384 1.00 73.25 128 LYS A C 1
ATOM 1002 O O . LYS A 1 128 ? -14.906 19.593 -3.826 1.00 73.25 128 LYS A O 1
ATOM 1007 N N . GLN A 1 129 ? -14.885 17.879 -5.262 1.00 74.19 129 GLN A N 1
ATOM 1008 C CA . GLN A 1 129 ? -16.328 17.954 -5.527 1.00 74.19 129 GLN A CA 1
ATOM 1009 C C . GLN A 1 129 ? -17.155 17.543 -4.302 1.00 74.19 129 GLN A C 1
ATOM 1011 O O . GLN A 1 129 ? -18.171 18.177 -4.023 1.00 74.19 129 GLN A O 1
ATOM 1016 N N . MET A 1 130 ? -16.705 16.542 -3.539 1.00 85.75 130 MET A N 1
ATOM 1017 C CA . MET A 1 130 ? -17.347 16.154 -2.276 1.00 85.75 130 MET A CA 1
ATOM 1018 C C . MET A 1 130 ? -17.244 17.255 -1.215 1.00 85.75 130 MET A C 1
ATOM 1020 O O . MET A 1 130 ? -18.241 17.564 -0.570 1.00 85.75 130 MET A O 1
ATOM 1024 N N . GLU A 1 131 ? -16.080 17.902 -1.079 1.00 82.62 131 GLU A N 1
ATOM 1025 C CA . GLU A 1 131 ? -15.888 19.056 -0.181 1.00 82.62 131 GLU A CA 1
ATOM 1026 C C . GLU A 1 131 ? -16.854 20.209 -0.508 1.00 82.62 131 GLU A C 1
ATOM 1028 O O . GLU A 1 131 ? -17.382 20.865 0.386 1.00 82.62 131 GLU A O 1
ATOM 1033 N N . ARG A 1 132 ? -17.145 20.413 -1.798 1.00 83.81 132 ARG A N 1
ATOM 1034 C CA . ARG A 1 132 ? -18.091 21.425 -2.298 1.00 83.81 132 ARG A CA 1
ATOM 1035 C C . ARG A 1 132 ? -19.558 20.975 -2.275 1.00 83.81 132 ARG A C 1
ATOM 1037 O O . ARG A 1 132 ? -20.410 21.707 -2.771 1.00 83.81 132 ARG A O 1
ATOM 1044 N N . GLY A 1 133 ? -19.858 19.773 -1.776 1.00 87.25 133 GLY A N 1
ATOM 1045 C CA . GLY A 1 133 ? -21.212 19.206 -1.753 1.00 87.25 133 GLY A CA 1
ATOM 1046 C C . GLY A 1 133 ? -21.779 18.833 -3.131 1.00 87.25 133 GLY A C 1
ATOM 1047 O O . GLY A 1 133 ? -22.978 18.616 -3.260 1.00 87.25 133 GLY A O 1
ATOM 1048 N N . LYS A 1 134 ? -20.937 18.763 -4.169 1.00 77.44 134 LYS A N 1
ATOM 1049 C CA . LYS A 1 134 ? -21.324 18.479 -5.564 1.00 77.44 134 LYS A CA 1
ATOM 1050 C C . LYS A 1 134 ? -21.243 16.996 -5.936 1.00 77.44 134 LYS A C 1
ATOM 1052 O O . LYS A 1 134 ? -21.626 16.621 -7.041 1.00 77.44 134 LYS A O 1
ATOM 1057 N N . TYR A 1 135 ? -20.729 16.152 -5.044 1.00 73.88 135 TYR A N 1
ATOM 1058 C CA . TYR A 1 135 ? -20.596 14.715 -5.267 1.00 73.88 135 TYR A CA 1
ATOM 1059 C C . TYR A 1 135 ? -20.838 13.937 -3.970 1.00 73.88 135 TYR A C 1
ATOM 1061 O O . TYR A 1 135 ? -20.443 14.384 -2.895 1.00 73.88 135 TYR A O 1
ATOM 1069 N N . ASP A 1 136 ? -21.491 12.777 -4.069 1.00 85.75 136 ASP A N 1
ATOM 1070 C CA . ASP A 1 136 ? -21.831 11.946 -2.910 1.00 85.75 136 ASP A CA 1
ATOM 1071 C C . ASP A 1 136 ? -20.669 11.023 -2.506 1.00 85.75 136 ASP A C 1
ATOM 1073 O O . ASP A 1 136 ? -20.120 10.273 -3.320 1.00 85.75 136 ASP A O 1
ATOM 1077 N N . SER A 1 137 ? -20.326 11.038 -1.218 1.00 86.62 137 SER A N 1
ATOM 1078 C CA . SER A 1 137 ? -19.221 10.246 -0.671 1.00 86.62 137 SER A CA 1
ATOM 1079 C C . SER A 1 137 ? -19.515 8.752 -0.619 1.00 86.62 137 SER A C 1
ATOM 1081 O O . SER A 1 137 ? -18.611 7.934 -0.815 1.00 86.62 137 SER A O 1
ATOM 1083 N N . SER A 1 138 ? -20.780 8.368 -0.434 1.00 87.19 138 SER A N 1
ATOM 1084 C CA . SER A 1 138 ? -21.171 6.957 -0.440 1.00 87.19 138 SER A CA 1
ATOM 1085 C C . SER A 1 138 ? -21.033 6.358 -1.841 1.00 87.19 138 SER A C 1
ATOM 1087 O O . SER A 1 138 ? -20.564 5.228 -1.994 1.00 87.19 138 SER A O 1
ATOM 1089 N N . LYS A 1 139 ? -21.389 7.126 -2.873 1.00 76.06 139 LYS A N 1
ATOM 1090 C CA . LYS A 1 139 ? -21.195 6.782 -4.281 1.00 76.06 139 LYS A CA 1
ATOM 1091 C C . LYS A 1 139 ? -19.711 6.660 -4.625 1.00 76.06 139 LYS A C 1
ATOM 1093 O O . LYS A 1 139 ? -19.321 5.628 -5.166 1.00 76.06 139 LYS A O 1
ATOM 1098 N N . PHE A 1 140 ? -18.881 7.627 -4.221 1.00 78.19 140 PHE A N 1
ATOM 1099 C CA . PHE A 1 140 ? -17.422 7.557 -4.393 1.00 78.19 140 PHE A CA 1
ATOM 1100 C C . PHE A 1 140 ? -16.843 6.241 -3.853 1.00 78.19 140 PHE A C 1
ATOM 1102 O O . PHE A 1 140 ? -16.172 5.499 -4.569 1.00 78.19 140 PHE A O 1
ATOM 1109 N N . MET A 1 141 ? -17.173 5.893 -2.606 1.00 88.50 141 MET A N 1
ATOM 1110 C CA . MET A 1 141 ? -16.655 4.680 -1.967 1.00 88.50 141 MET A CA 1
ATOM 1111 C C . MET A 1 141 ? -17.151 3.385 -2.624 1.00 88.50 141 MET A C 1
ATOM 1113 O O . MET A 1 141 ? -16.408 2.400 -2.674 1.00 88.50 141 MET A O 1
ATOM 1117 N N . LYS A 1 142 ? -18.382 3.364 -3.157 1.00 80.44 142 LYS A N 1
ATOM 1118 C CA . LYS A 1 142 ? -18.890 2.220 -3.936 1.00 80.44 142 LYS A CA 1
ATOM 1119 C C . LYS A 1 142 ? -18.063 1.994 -5.201 1.00 80.44 142 LYS A C 1
ATOM 1121 O O . LYS A 1 142 ? -17.726 0.846 -5.495 1.00 80.44 142 LYS A O 1
ATOM 1126 N N . GLU A 1 143 ? -17.717 3.066 -5.907 1.00 71.31 143 GLU A N 1
ATOM 1127 C CA . GLU A 1 143 ? -16.918 3.020 -7.135 1.00 71.31 143 GLU A CA 1
ATOM 1128 C C . GLU A 1 143 ? -15.467 2.599 -6.856 1.00 71.31 143 GLU A C 1
ATOM 1130 O O . GLU A 1 143 ? -14.966 1.691 -7.517 1.00 71.31 143 GLU A O 1
ATOM 1135 N N . VAL A 1 144 ? -14.835 3.131 -5.800 1.00 79.75 144 VAL A N 1
ATOM 1136 C CA . VAL A 1 144 ? -13.508 2.669 -5.337 1.00 79.75 144 VAL A CA 1
ATOM 1137 C C . VAL A 1 144 ? -13.528 1.170 -5.023 1.00 79.75 144 VAL A C 1
ATOM 1139 O O . VAL A 1 144 ? -12.626 0.426 -5.418 1.00 79.75 144 VAL A O 1
ATOM 1142 N N . GLY A 1 145 ? -14.575 0.692 -4.345 1.00 80.19 145 GLY A N 1
ATOM 1143 C CA . GLY A 1 145 ? -14.744 -0.729 -4.049 1.00 80.19 145 GLY A CA 1
ATOM 1144 C C . GLY A 1 145 ? -14.928 -1.589 -5.303 1.00 80.19 145 GLY A C 1
ATOM 1145 O O . GLY A 1 145 ? -14.404 -2.702 -5.355 1.00 80.19 145 GLY A O 1
ATOM 1146 N N . ALA A 1 146 ? -15.658 -1.099 -6.307 1.00 71.62 146 ALA A N 1
ATOM 1147 C CA . ALA A 1 146 ? -15.837 -1.792 -7.583 1.00 71.62 146 ALA A CA 1
ATOM 1148 C C . ALA A 1 146 ? -14.517 -1.903 -8.349 1.00 71.62 146 ALA A C 1
ATOM 1150 O O . ALA A 1 146 ? -14.127 -3.009 -8.718 1.00 71.62 146 ALA A O 1
ATOM 1151 N N . TYR A 1 147 ? -13.790 -0.795 -8.464 1.00 72.44 147 TYR A N 1
ATOM 1152 C CA . TYR A 1 147 ? -12.482 -0.755 -9.108 1.00 72.44 147 TYR A CA 1
ATOM 1153 C C . TYR A 1 147 ? -11.456 -1.653 -8.398 1.00 72.44 147 TYR A C 1
ATOM 1155 O O . TYR A 1 147 ? -10.723 -2.412 -9.026 1.00 72.44 147 TYR A O 1
ATOM 1163 N N . THR A 1 148 ? -11.464 -1.674 -7.063 1.00 81.38 148 THR A N 1
ATOM 1164 C CA . THR A 1 148 ? -10.597 -2.577 -6.290 1.00 81.38 148 THR A CA 1
ATOM 1165 C C . THR A 1 148 ? -10.896 -4.050 -6.593 1.00 81.38 148 THR A C 1
ATOM 1167 O O . THR A 1 148 ? -9.977 -4.854 -6.746 1.00 81.38 148 THR A O 1
ATOM 1170 N N . ARG A 1 149 ? -12.181 -4.424 -6.703 1.00 81.50 149 ARG A N 1
ATOM 1171 C CA . ARG A 1 149 ? -12.582 -5.792 -7.077 1.00 81.50 149 ARG A CA 1
ATOM 1172 C C . ARG A 1 149 ? -12.147 -6.146 -8.496 1.00 81.50 149 ARG A C 1
ATOM 1174 O O . ARG A 1 149 ? -11.693 -7.267 -8.706 1.00 81.50 149 ARG A O 1
ATOM 1181 N N . GLU A 1 150 ? -12.246 -5.205 -9.431 1.00 68.88 150 GLU A N 1
ATOM 1182 C CA . GLU A 1 150 ? -11.776 -5.357 -10.811 1.00 68.88 150 GLU A CA 1
ATOM 1183 C C . GLU A 1 150 ? -10.277 -5.683 -10.845 1.00 68.88 150 GLU A C 1
ATOM 1185 O O . GLU A 1 150 ? -9.900 -6.739 -11.358 1.00 68.88 150 GLU A O 1
ATOM 1190 N N . ILE A 1 151 ? -9.443 -4.875 -10.179 1.00 71.62 151 ILE A N 1
ATOM 1191 C CA . ILE A 1 151 ? -7.993 -5.107 -10.067 1.00 71.62 151 ILE A CA 1
ATOM 1192 C C . ILE A 1 151 ? -7.703 -6.499 -9.490 1.00 71.62 151 ILE A C 1
ATOM 1194 O O . ILE A 1 151 ? -6.911 -7.259 -10.049 1.00 71.62 151 ILE A O 1
ATOM 1198 N N . ILE A 1 152 ? -8.357 -6.872 -8.384 1.00 75.56 152 ILE A N 1
ATOM 1199 C CA . ILE A 1 152 ? -8.150 -8.178 -7.735 1.00 75.56 152 ILE A CA 1
ATOM 1200 C C . ILE A 1 152 ? -8.550 -9.327 -8.673 1.00 75.56 152 ILE A C 1
ATOM 1202 O O . ILE A 1 152 ? -7.819 -10.314 -8.785 1.00 75.56 152 ILE A O 1
ATOM 1206 N N . SER A 1 153 ? -9.680 -9.193 -9.371 1.00 67.00 153 SER A N 1
ATOM 1207 C CA . SER A 1 153 ? -10.179 -10.210 -10.301 1.00 67.00 153 SER A CA 1
ATOM 1208 C C . SER A 1 153 ? -9.258 -10.399 -11.512 1.00 67.00 153 SER A C 1
ATOM 1210 O O . SER A 1 153 ? -8.998 -11.537 -11.905 1.00 67.00 153 SER A O 1
ATOM 1212 N N . ALA A 1 154 ? -8.675 -9.313 -12.032 1.00 56.34 154 ALA A N 1
ATOM 1213 C CA . ALA A 1 154 ? -7.731 -9.337 -13.147 1.00 56.34 154 ALA A CA 1
ATOM 1214 C C . ALA A 1 154 ? -6.352 -9.922 -12.769 1.00 56.34 154 ALA A C 1
ATOM 1216 O O . ALA A 1 154 ? -5.652 -10.471 -13.619 1.00 56.34 154 ALA A O 1
ATOM 1217 N N . THR A 1 155 ? -5.964 -9.862 -11.489 1.00 54.97 155 THR A N 1
ATOM 1218 C CA . THR A 1 155 ? -4.601 -10.193 -11.027 1.00 54.97 155 THR A CA 1
ATOM 1219 C C . THR A 1 155 ? -4.371 -11.686 -10.738 1.00 54.97 155 THR A C 1
ATOM 1221 O O . THR A 1 155 ? -3.225 -12.129 -10.710 1.00 54.97 155 THR A O 1
ATOM 1224 N N . SER A 1 156 ? -5.412 -12.494 -10.515 1.00 52.34 156 SER A N 1
ATOM 1225 C CA . SER A 1 156 ? -5.231 -13.746 -9.755 1.00 52.34 156 SER A CA 1
ATOM 1226 C C . SER A 1 156 ? -4.569 -14.933 -10.484 1.00 52.34 156 SER A C 1
ATOM 1228 O O . SER A 1 156 ? -3.938 -15.742 -9.803 1.00 52.34 156 SER A O 1
ATOM 1230 N N . GLU A 1 157 ? -4.616 -15.052 -11.821 1.00 49.28 157 GLU A N 1
ATOM 1231 C CA . GLU A 1 157 ? -4.039 -16.238 -12.502 1.00 49.28 157 GLU A CA 1
ATOM 1232 C C . GLU A 1 157 ? -3.303 -15.989 -13.835 1.00 49.28 157 GLU A C 1
ATOM 1234 O O . GLU A 1 157 ? -2.398 -16.753 -14.167 1.00 49.28 157 GLU A O 1
ATOM 1239 N N . LYS A 1 158 ? -3.614 -14.930 -14.598 1.00 53.31 158 LYS A N 1
ATOM 1240 C CA . LYS A 1 158 ? -3.081 -14.748 -15.971 1.00 53.31 158 LYS A CA 1
ATOM 1241 C C . LYS A 1 158 ? -1.753 -13.980 -16.066 1.00 53.31 158 LYS A C 1
ATOM 1243 O O . LYS A 1 158 ? -1.177 -13.886 -17.144 1.00 53.31 158 LYS A O 1
ATOM 1248 N N . THR A 1 159 ? -1.272 -13.419 -14.960 1.00 52.50 159 THR A N 1
ATOM 1249 C CA . THR A 1 159 ? -0.252 -12.350 -14.940 1.00 52.50 159 THR A CA 1
ATOM 1250 C C . THR A 1 159 ? 1.129 -12.816 -14.473 1.00 52.50 159 THR A C 1
ATOM 1252 O O . THR A 1 159 ? 2.118 -12.094 -14.597 1.00 52.50 159 THR A O 1
ATOM 1255 N N . ILE A 1 160 ? 1.211 -14.025 -13.914 1.00 61.00 160 ILE A N 1
ATOM 1256 C CA . ILE A 1 160 ? 2.425 -14.539 -13.287 1.00 61.00 160 ILE A CA 1
ATOM 1257 C C . ILE A 1 160 ? 3.225 -15.348 -14.300 1.00 61.00 160 ILE A C 1
ATOM 1259 O O . ILE A 1 160 ? 2.768 -16.387 -14.773 1.00 61.00 160 ILE A O 1
ATOM 1263 N N . ASP A 1 161 ? 4.462 -14.913 -14.561 1.00 70.56 161 ASP A N 1
ATOM 1264 C CA . ASP A 1 161 ? 5.433 -15.723 -15.292 1.00 70.56 161 ASP A CA 1
ATOM 1265 C C . ASP A 1 161 ? 5.764 -16.984 -14.483 1.00 70.56 161 ASP A C 1
ATOM 1267 O O . ASP A 1 161 ? 6.546 -16.979 -13.528 1.00 70.56 161 ASP A O 1
ATOM 1271 N N . LEU A 1 162 ? 5.150 -18.091 -14.893 1.00 78.81 162 LEU A N 1
ATOM 1272 C CA . LEU A 1 162 ? 5.330 -19.405 -14.291 1.00 78.81 162 LEU A CA 1
ATOM 1273 C C . LEU A 1 162 ? 6.761 -19.939 -14.447 1.00 78.81 162 LEU A C 1
ATOM 1275 O O . LEU A 1 162 ? 7.128 -20.889 -13.756 1.00 78.81 162 LEU A O 1
ATOM 1279 N N . LYS A 1 163 ? 7.578 -19.337 -15.318 1.00 78.69 163 LYS A N 1
ATOM 1280 C CA . LYS A 1 163 ? 9.004 -19.643 -15.482 1.00 78.69 163 LYS A CA 1
ATOM 1281 C C . LYS A 1 163 ? 9.900 -18.731 -14.636 1.00 78.69 163 LYS A C 1
ATOM 1283 O O . LYS A 1 163 ? 11.113 -18.937 -14.619 1.00 78.69 163 LYS A O 1
ATOM 1288 N N . ASN A 1 164 ? 9.340 -17.752 -13.920 1.00 79.12 164 ASN A N 1
ATOM 1289 C CA . ASN A 1 164 ? 10.104 -16.859 -13.054 1.00 79.12 164 ASN A CA 1
ATOM 1290 C C . ASN A 1 164 ? 9.281 -16.319 -11.870 1.00 79.12 164 ASN A C 1
ATOM 1292 O O . ASN A 1 164 ? 8.882 -15.151 -11.804 1.00 79.12 164 ASN A O 1
ATOM 1296 N N . LEU A 1 165 ? 9.069 -17.183 -10.881 1.00 74.00 165 LEU A N 1
ATOM 1297 C CA . LEU A 1 165 ? 8.292 -16.883 -9.679 1.00 74.00 165 LEU A CA 1
ATOM 1298 C C . LEU A 1 165 ? 9.081 -16.120 -8.610 1.00 74.00 165 LEU A C 1
ATOM 1300 O O . LEU A 1 165 ? 8.475 -15.594 -7.686 1.00 74.00 165 LEU A O 1
ATOM 1304 N N . GLY A 1 166 ? 10.407 -16.033 -8.719 1.00 77.69 166 GLY A N 1
ATOM 1305 C CA . GLY A 1 166 ? 11.264 -15.352 -7.746 1.00 77.69 166 GLY A CA 1
ATOM 1306 C C . GLY A 1 166 ? 12.566 -16.107 -7.459 1.00 77.69 166 GLY A C 1
ATOM 1307 O O . GLY A 1 166 ? 12.775 -17.197 -7.999 1.00 77.69 166 GLY A O 1
ATOM 1308 N N . PRO A 1 167 ? 13.454 -15.536 -6.625 1.00 80.06 167 PRO A N 1
ATOM 1309 C CA . PRO A 1 167 ? 14.772 -16.097 -6.352 1.00 80.06 167 PRO A CA 1
ATOM 1310 C C . PRO A 1 167 ? 14.693 -17.336 -5.451 1.00 80.06 167 PRO A C 1
ATOM 1312 O O . PRO A 1 167 ? 14.090 -17.312 -4.375 1.00 80.06 167 PRO A O 1
ATOM 1315 N N . CYS A 1 168 ? 15.357 -18.411 -5.870 1.00 84.38 168 CYS A N 1
ATOM 1316 C CA . CYS A 1 168 ? 15.480 -19.660 -5.128 1.00 84.38 168 CYS A CA 1
ATOM 1317 C C . CYS A 1 168 ? 16.170 -19.415 -3.775 1.00 84.38 168 CYS A C 1
ATOM 1319 O O . CYS A 1 168 ? 17.226 -18.783 -3.736 1.00 84.38 168 CYS A O 1
ATOM 1321 N N . PRO A 1 169 ? 15.637 -19.937 -2.656 1.00 87.25 169 PRO A N 1
ATOM 1322 C CA . PRO A 1 169 ? 16.238 -19.732 -1.338 1.00 87.25 169 PRO A CA 1
ATOM 1323 C C . PRO A 1 169 ? 17.602 -20.420 -1.173 1.00 87.25 169 PRO A C 1
ATOM 1325 O O . PRO A 1 169 ? 18.385 -19.975 -0.342 1.00 87.25 169 PRO A O 1
ATOM 1328 N N . LEU A 1 170 ? 17.901 -21.456 -1.970 1.00 90.56 170 LEU A N 1
ATOM 1329 C CA . LEU A 1 170 ? 19.163 -22.203 -1.891 1.00 90.56 170 LEU A CA 1
ATOM 1330 C C . LEU A 1 170 ? 20.286 -21.615 -2.754 1.00 90.56 170 LEU A C 1
ATOM 1332 O O . LEU A 1 170 ? 21.445 -21.662 -2.364 1.00 90.56 170 LEU A O 1
ATOM 1336 N N . CYS A 1 171 ? 19.961 -21.118 -3.951 1.00 85.56 171 CYS A N 1
ATOM 1337 C CA . CYS A 1 171 ? 20.967 -20.738 -4.957 1.00 85.56 171 CYS A CA 1
ATOM 1338 C C . CYS A 1 171 ? 20.630 -19.466 -5.744 1.00 85.56 171 CYS A C 1
ATOM 1340 O O . CYS A 1 171 ? 21.244 -19.224 -6.777 1.00 85.56 171 CYS A O 1
ATOM 1342 N N . THR A 1 172 ? 19.605 -18.719 -5.315 1.00 84.81 172 THR A N 1
ATOM 1343 C CA . THR A 1 172 ? 19.132 -17.430 -5.868 1.00 84.81 172 THR A CA 1
ATOM 1344 C C . THR A 1 172 ? 18.649 -17.416 -7.323 1.00 84.81 172 THR A C 1
ATOM 1346 O O . THR A 1 172 ? 17.986 -16.461 -7.723 1.00 84.81 172 THR A O 1
ATOM 1349 N N . SER A 1 173 ? 18.862 -18.492 -8.084 1.00 82.00 173 SER A N 1
ATOM 1350 C CA . SER A 1 173 ? 18.317 -18.695 -9.435 1.00 82.00 173 SER A CA 1
ATOM 1351 C C . SER A 1 173 ? 16.782 -18.719 -9.455 1.00 82.00 173 SER A C 1
ATOM 1353 O O . SER A 1 173 ? 16.150 -18.969 -8.433 1.00 82.00 173 SER A O 1
ATOM 1355 N N . SER A 1 174 ? 16.155 -18.490 -10.608 1.00 82.50 174 SER A N 1
ATOM 1356 C CA . SER A 1 174 ? 14.688 -18.428 -10.712 1.00 82.50 174 SER A CA 1
ATOM 1357 C C . SER A 1 174 ? 13.982 -19.729 -10.315 1.00 82.50 174 SER A C 1
ATOM 1359 O O . SER A 1 174 ? 14.389 -20.827 -10.693 1.00 82.50 174 SER A O 1
ATOM 1361 N N . VAL A 1 175 ? 12.873 -19.602 -9.590 1.00 88.75 175 VAL A N 1
ATOM 1362 C CA . VAL A 1 175 ? 11.939 -20.701 -9.312 1.00 88.75 175 VAL A CA 1
ATOM 1363 C C . VAL A 1 175 ? 10.849 -20.746 -10.375 1.00 88.75 175 VAL A C 1
ATOM 1365 O O . VAL A 1 175 ? 10.334 -19.710 -10.792 1.00 88.75 175 VAL A O 1
ATOM 1368 N N . ILE A 1 176 ? 10.481 -21.957 -10.784 1.00 89.88 176 ILE A N 1
ATOM 1369 C CA . ILE A 1 176 ? 9.505 -22.233 -11.839 1.00 89.88 176 ILE A CA 1
ATOM 1370 C C . ILE A 1 176 ? 8.368 -23.117 -11.319 1.00 89.88 176 ILE A C 1
ATOM 1372 O O . ILE A 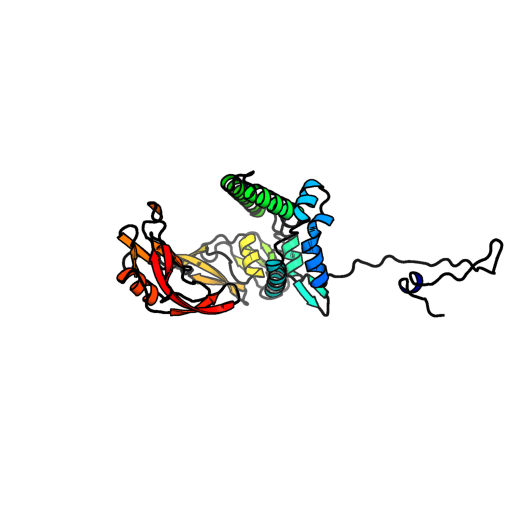1 176 ? 8.548 -23.887 -10.372 1.00 89.88 176 ILE A O 1
ATOM 1376 N N . ARG A 1 177 ? 7.197 -23.034 -11.953 1.00 89.62 177 ARG A N 1
ATOM 1377 C CA . ARG A 1 177 ? 6.071 -23.950 -11.734 1.00 89.62 177 ARG A CA 1
ATOM 1378 C C . ARG A 1 177 ? 6.254 -25.209 -12.582 1.00 89.62 177 ARG A C 1
ATOM 1380 O O . ARG A 1 177 ? 6.388 -25.131 -13.800 1.00 89.62 177 ARG A O 1
ATOM 1387 N N . GLY A 1 178 ? 6.235 -26.364 -11.928 1.00 87.31 178 GLY A N 1
ATOM 1388 C CA . GLY A 1 178 ? 6.188 -27.685 -12.552 1.00 87.31 178 GLY A CA 1
ATOM 1389 C C . GLY A 1 178 ? 4.784 -28.296 -12.509 1.00 87.31 178 GLY A C 1
ATOM 1390 O O . GLY A 1 178 ? 3.819 -27.648 -12.109 1.00 87.31 178 GLY A O 1
ATOM 1391 N N . LYS A 1 179 ? 4.673 -29.573 -12.898 1.00 85.94 179 LYS A N 1
ATOM 1392 C CA . LYS A 1 179 ? 3.392 -30.307 -12.904 1.00 85.94 179 LYS A CA 1
ATOM 1393 C C . LYS A 1 179 ? 2.836 -30.582 -11.502 1.00 85.94 179 LYS A C 1
ATOM 1395 O O . LYS A 1 179 ? 1.628 -30.610 -11.339 1.00 85.94 179 LYS A O 1
ATOM 1400 N N . THR A 1 180 ? 3.710 -30.799 -10.519 1.00 85.44 180 THR A N 1
ATOM 1401 C CA . THR A 1 180 ? 3.348 -31.268 -9.165 1.00 85.44 180 THR A CA 1
ATOM 1402 C C . THR A 1 180 ? 3.786 -30.299 -8.060 1.00 85.44 180 THR A C 1
ATOM 1404 O O . THR A 1 180 ? 3.928 -30.696 -6.901 1.00 85.44 180 THR A O 1
ATOM 1407 N N . GLY A 1 181 ? 4.094 -29.046 -8.413 1.00 90.88 181 GLY A N 1
ATOM 1408 C CA . GLY A 1 181 ? 4.592 -28.044 -7.471 1.00 90.88 181 GLY A CA 1
ATOM 1409 C C . GLY A 1 181 ? 5.543 -27.025 -8.098 1.00 90.88 181 GLY A C 1
ATOM 1410 O O . GLY A 1 181 ? 5.410 -26.667 -9.268 1.00 90.88 181 GLY A O 1
ATOM 1411 N N . TYR A 1 182 ? 6.520 -26.570 -7.318 1.00 94.06 182 TYR A N 1
ATOM 1412 C CA . TYR A 1 182 ? 7.479 -25.523 -7.679 1.00 94.06 182 TYR A CA 1
ATOM 1413 C C . TYR A 1 182 ? 8.913 -26.011 -7.492 1.00 94.06 182 TYR A C 1
ATOM 1415 O O . TYR A 1 182 ? 9.179 -26.765 -6.560 1.00 94.06 182 TYR A O 1
ATOM 1423 N N . GLY A 1 183 ? 9.846 -25.580 -8.341 1.00 93.94 183 GLY A N 1
ATOM 1424 C CA . GLY A 1 183 ? 11.243 -26.015 -8.264 1.00 93.94 183 GLY A CA 1
ATOM 1425 C C . GLY A 1 183 ? 12.234 -25.009 -8.835 1.00 93.94 183 GLY A C 1
ATOM 1426 O O . GLY A 1 183 ? 11.858 -24.092 -9.561 1.00 93.94 183 GLY A O 1
ATOM 1427 N N . CYS A 1 184 ? 13.512 -25.156 -8.487 1.00 94.06 184 CYS A N 1
ATOM 1428 C CA . CYS A 1 184 ? 14.575 -24.306 -9.028 1.00 94.06 184 CYS A CA 1
ATOM 1429 C C . CYS A 1 184 ? 14.819 -24.582 -10.522 1.00 94.06 184 CYS A C 1
ATOM 1431 O O . CYS A 1 184 ? 14.891 -25.739 -10.936 1.00 94.06 184 CYS A O 1
ATOM 1433 N N . SER A 1 185 ? 15.034 -23.535 -11.324 1.00 91.19 185 SER A N 1
ATOM 1434 C CA . SER A 1 185 ? 15.420 -23.663 -12.737 1.00 91.19 185 SER A CA 1
ATOM 1435 C C . SER A 1 185 ? 16.751 -24.405 -12.929 1.00 91.19 185 SER A C 1
ATOM 1437 O O . SER A 1 185 ? 16.925 -25.111 -13.918 1.00 91.19 185 SER A O 1
ATOM 1439 N N . GLN A 1 186 ? 17.658 -24.323 -11.950 1.00 93.62 186 GLN A N 1
ATOM 1440 C CA . GLN A 1 186 ? 18.958 -25.006 -11.933 1.00 93.62 186 GLN A CA 1
ATOM 1441 C C . GLN A 1 186 ? 18.908 -26.400 -11.285 1.00 93.62 186 GLN A C 1
ATOM 1443 O O . GLN A 1 186 ? 19.915 -26.896 -10.778 1.00 93.62 186 GLN A O 1
ATOM 1448 N N . TRP A 1 187 ? 17.744 -27.060 -11.284 1.00 91.19 187 TRP A N 1
ATOM 1449 C CA . TRP A 1 187 ? 17.597 -28.389 -10.682 1.00 91.19 187 TRP A CA 1
ATOM 1450 C C . TRP A 1 187 ? 18.529 -29.441 -11.295 1.00 91.19 187 TRP A C 1
ATOM 1452 O O . TRP A 1 187 ? 19.137 -30.246 -10.585 1.00 91.19 187 TRP A O 1
ATOM 1462 N N . ARG A 1 188 ? 18.679 -29.413 -12.626 1.00 89.69 188 ARG A N 1
ATOM 1463 C CA . ARG A 1 188 ? 19.579 -30.316 -13.364 1.00 89.69 188 ARG A CA 1
ATOM 1464 C C . ARG A 1 188 ? 21.058 -30.043 -13.078 1.00 89.69 188 ARG A C 1
ATOM 1466 O O . ARG A 1 188 ? 21.859 -30.962 -13.159 1.00 89.69 188 ARG A O 1
ATOM 1473 N N . SER A 1 189 ? 21.386 -28.817 -12.681 1.00 90.25 189 SER A N 1
ATOM 1474 C CA . SER A 1 189 ? 22.742 -28.363 -12.352 1.00 90.25 189 SER A CA 1
ATOM 1475 C C . SER A 1 189 ? 23.097 -28.565 -10.870 1.00 90.25 189 SER A C 1
ATOM 1477 O O . SER A 1 189 ? 24.115 -28.061 -10.410 1.00 90.25 189 SER A O 1
ATOM 1479 N N . GLY A 1 190 ? 22.254 -29.271 -10.101 1.00 92.25 190 GLY A N 1
ATOM 1480 C CA . GLY A 1 190 ? 22.547 -29.698 -8.728 1.00 92.25 190 GLY A CA 1
ATOM 1481 C C . GLY A 1 190 ? 21.667 -29.083 -7.635 1.00 92.25 190 GLY A C 1
ATOM 1482 O O . GLY A 1 190 ? 21.611 -29.632 -6.536 1.00 92.25 190 GLY A O 1
ATOM 1483 N N . CYS A 1 191 ? 20.921 -28.004 -7.899 1.00 93.69 191 CYS A N 1
ATOM 1484 C CA . CYS A 1 191 ? 20.062 -27.399 -6.874 1.00 93.69 191 CYS A CA 1
ATOM 1485 C C . CYS A 1 191 ? 18.845 -28.289 -6.552 1.00 93.69 191 CYS A C 1
ATOM 1487 O O . CYS A 1 191 ? 18.079 -28.636 -7.442 1.00 93.69 191 CYS A O 1
ATOM 1489 N N . LYS A 1 192 ? 18.607 -28.615 -5.274 1.00 94.12 192 LYS A N 1
ATOM 1490 C CA . LYS A 1 192 ? 17.505 -29.506 -4.846 1.00 94.12 192 LYS A CA 1
ATOM 1491 C C . LYS A 1 192 ? 16.291 -28.792 -4.246 1.00 94.12 192 LYS A C 1
ATOM 1493 O O . LYS A 1 192 ? 15.497 -29.406 -3.542 1.00 94.12 192 LYS A O 1
ATOM 1498 N N . PHE A 1 193 ? 16.111 -27.504 -4.531 1.00 93.94 193 PHE A N 1
ATOM 1499 C CA . PHE A 1 193 ? 14.930 -26.780 -4.063 1.00 93.94 193 PHE A CA 1
ATOM 1500 C C . PHE A 1 193 ? 13.671 -27.216 -4.823 1.00 93.94 193 PHE A C 1
ATOM 1502 O O . PHE A 1 193 ? 13.581 -27.005 -6.038 1.00 93.94 193 PHE A O 1
ATOM 1509 N N . ALA A 1 194 ? 12.701 -27.775 -4.097 1.00 93.31 194 ALA A N 1
ATOM 1510 C CA . ALA A 1 194 ? 11.366 -28.070 -4.597 1.00 93.31 194 ALA A CA 1
ATOM 1511 C C . ALA A 1 194 ? 10.316 -27.984 -3.482 1.00 93.31 194 ALA A C 1
ATOM 1513 O O . ALA A 1 194 ? 10.566 -28.383 -2.349 1.00 93.31 194 ALA A O 1
ATOM 1514 N N . ILE A 1 195 ? 9.122 -27.514 -3.836 1.00 91.69 195 ILE A N 1
ATOM 1515 C CA . ILE A 1 195 ? 7.940 -27.477 -2.974 1.00 91.69 195 ILE A CA 1
ATOM 1516 C C . ILE A 1 195 ? 6.827 -28.238 -3.682 1.00 91.69 195 ILE A C 1
ATOM 1518 O O . ILE A 1 195 ? 6.426 -27.862 -4.784 1.00 91.69 195 ILE A O 1
ATOM 1522 N N . LYS A 1 196 ? 6.329 -29.307 -3.058 1.00 87.06 196 LYS A N 1
ATOM 1523 C CA . LYS A 1 196 ? 5.216 -30.102 -3.590 1.00 87.06 196 LYS A CA 1
ATOM 1524 C C . LYS A 1 196 ? 3.879 -29.389 -3.378 1.00 87.06 196 LYS A C 1
ATOM 1526 O O . LYS A 1 196 ? 3.684 -28.681 -2.384 1.00 87.06 196 LYS A O 1
ATOM 1531 N N . GLU A 1 197 ? 2.953 -29.605 -4.306 1.00 79.88 197 GLU A N 1
ATOM 1532 C CA . GLU A 1 197 ? 1.561 -29.180 -4.153 1.00 79.88 197 GLU A CA 1
ATOM 1533 C C . GLU A 1 197 ? 0.912 -29.911 -2.962 1.00 79.88 197 GLU A C 1
ATOM 1535 O O . GLU A 1 197 ? 1.193 -31.084 -2.726 1.00 79.88 197 GLU A O 1
ATOM 1540 N N . GLY A 1 198 ? 0.098 -29.203 -2.170 1.00 73.44 198 GLY A N 1
ATOM 1541 C CA . GLY A 1 198 ? -0.566 -29.765 -0.984 1.00 73.44 198 GLY A CA 1
ATOM 1542 C C . GLY A 1 198 ? 0.233 -29.712 0.326 1.00 73.44 198 GLY A C 1
ATOM 1543 O O . GLY A 1 198 ? -0.245 -30.216 1.341 1.00 73.44 198 GLY A O 1
ATOM 1544 N N . SER A 1 199 ? 1.421 -29.093 0.348 1.00 75.88 199 SER A N 1
ATOM 1545 C CA . SER A 1 199 ? 2.157 -28.828 1.600 1.00 75.88 199 SER A CA 1
ATOM 1546 C C . SER A 1 199 ? 1.257 -28.115 2.629 1.00 75.88 199 SER A C 1
ATOM 1548 O O . SER A 1 199 ? 0.576 -27.157 2.271 1.00 75.88 199 SER A O 1
ATOM 1550 N N . LEU A 1 200 ? 1.246 -28.573 3.892 1.00 81.75 200 LEU A N 1
ATOM 1551 C CA . LEU A 1 200 ? 0.380 -28.063 4.980 1.00 81.75 200 LEU A CA 1
ATOM 1552 C C . LEU A 1 200 ? -1.137 -28.110 4.683 1.00 81.75 200 LEU A C 1
ATOM 1554 O O . LEU A 1 200 ? -1.911 -27.339 5.250 1.00 81.75 200 LEU A O 1
ATOM 1558 N N . GLY A 1 201 ? -1.576 -28.986 3.771 1.00 82.94 201 GLY A N 1
ATOM 1559 C CA . GLY A 1 201 ? -2.989 -29.129 3.404 1.00 82.94 201 GLY A CA 1
ATOM 1560 C C . GLY A 1 201 ? -3.553 -27.944 2.611 1.00 82.94 201 GLY A C 1
ATOM 1561 O O . GLY A 1 201 ? -4.772 -27.793 2.516 1.00 82.94 201 GLY A O 1
ATOM 1562 N N . ILE A 1 202 ? -2.689 -27.094 2.043 1.00 84.56 202 ILE A N 1
ATOM 1563 C CA . ILE A 1 202 ? -3.096 -25.930 1.249 1.00 84.56 202 ILE A CA 1
ATOM 1564 C C . ILE A 1 202 ? -2.648 -26.031 -0.206 1.00 84.56 202 ILE A C 1
ATOM 1566 O O . ILE A 1 202 ? -1.583 -26.556 -0.545 1.00 84.56 202 ILE A O 1
ATOM 1570 N N . ARG A 1 203 ? -3.456 -25.442 -1.091 1.00 85.56 203 ARG A N 1
ATOM 1571 C CA . ARG A 1 203 ? -3.057 -25.204 -2.476 1.00 85.56 203 ARG A CA 1
ATOM 1572 C C . ARG A 1 203 ? -2.168 -23.968 -2.531 1.00 85.56 203 ARG A C 1
ATOM 1574 O O . ARG A 1 203 ? -2.643 -22.842 -2.409 1.00 85.56 203 ARG A O 1
ATOM 1581 N N . ILE A 1 204 ? -0.877 -24.180 -2.757 1.00 88.31 204 ILE A N 1
ATOM 1582 C CA . ILE A 1 204 ? 0.071 -23.085 -2.967 1.00 88.31 204 ILE A CA 1
ATOM 1583 C C . ILE A 1 204 ? -0.117 -22.559 -4.391 1.00 88.31 204 ILE A C 1
ATOM 1585 O O . ILE A 1 204 ? 0.291 -23.199 -5.361 1.00 88.31 204 ILE A O 1
ATOM 1589 N N . THR A 1 205 ? -0.758 -21.401 -4.531 1.00 86.19 205 THR A N 1
ATOM 1590 C CA . THR A 1 205 ? -0.946 -20.726 -5.826 1.00 86.19 205 THR A CA 1
ATOM 1591 C C . THR A 1 205 ? 0.364 -20.091 -6.313 1.00 86.19 205 THR A C 1
ATOM 1593 O O . THR A 1 205 ? 1.266 -19.862 -5.503 1.00 86.19 205 THR A O 1
ATOM 1596 N N . PRO A 1 206 ? 0.516 -19.776 -7.617 1.00 82.88 206 PRO A N 1
ATOM 1597 C CA . PRO A 1 206 ? 1.712 -19.088 -8.113 1.00 82.88 206 PRO A CA 1
ATOM 1598 C C . PRO A 1 206 ? 1.941 -17.742 -7.419 1.00 82.88 206 PRO A C 1
ATOM 1600 O O . PRO A 1 206 ? 3.084 -17.371 -7.158 1.00 82.88 206 PRO A O 1
ATOM 1603 N N . VAL A 1 207 ? 0.847 -17.050 -7.079 1.00 77.50 207 VAL A N 1
ATOM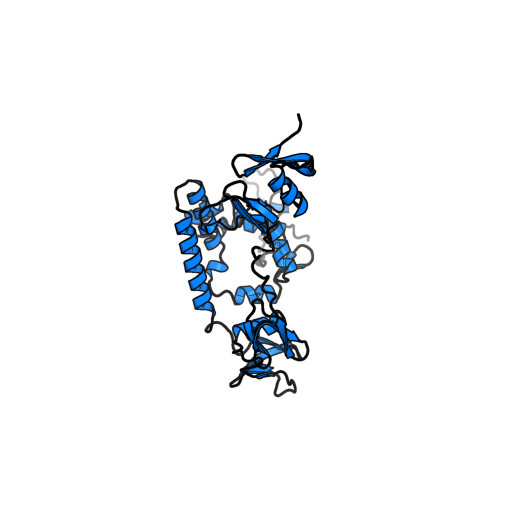 1604 C CA . VAL A 1 207 ? 0.845 -15.792 -6.320 1.00 77.50 207 VAL A CA 1
ATOM 1605 C C . VAL A 1 207 ? 1.475 -16.012 -4.948 1.00 77.50 207 VAL A C 1
ATOM 1607 O O . VAL A 1 207 ? 2.464 -15.363 -4.614 1.00 77.50 207 VAL A O 1
ATOM 1610 N N . LEU A 1 208 ? 0.957 -16.984 -4.191 1.00 84.56 208 LEU A N 1
ATOM 1611 C CA . LEU A 1 208 ? 1.454 -17.302 -2.856 1.00 84.56 208 LEU A CA 1
ATOM 1612 C C . LEU A 1 208 ? 2.907 -17.789 -2.895 1.00 84.56 208 LEU A C 1
ATOM 1614 O O . LEU A 1 208 ? 3.718 -17.403 -2.058 1.00 84.56 208 LEU A O 1
ATOM 1618 N N . MET A 1 209 ? 3.269 -18.599 -3.890 1.00 88.44 209 MET A N 1
ATOM 1619 C CA . MET A 1 209 ? 4.647 -19.056 -4.055 1.00 88.44 209 MET A CA 1
ATOM 1620 C C . MET A 1 209 ? 5.602 -17.880 -4.285 1.00 88.44 209 MET A C 1
ATOM 1622 O O . MET A 1 209 ? 6.640 -17.780 -3.632 1.00 88.44 209 MET A O 1
ATOM 1626 N N . ARG A 1 210 ? 5.246 -16.972 -5.198 1.00 81.31 210 ARG A N 1
ATOM 1627 C CA . ARG A 1 210 ? 6.017 -15.755 -5.477 1.00 81.31 210 ARG A CA 1
ATOM 1628 C C . ARG A 1 210 ? 6.158 -14.888 -4.229 1.00 81.31 210 ARG A C 1
ATOM 1630 O O . ARG A 1 210 ? 7.254 -14.426 -3.920 1.00 81.31 210 ARG A O 1
ATOM 1637 N N . GLU A 1 211 ? 5.072 -14.712 -3.490 1.00 78.00 211 GLU A N 1
ATOM 1638 C CA . GLU A 1 211 ? 5.049 -13.978 -2.227 1.00 78.00 211 GLU A CA 1
ATOM 1639 C C . GLU A 1 211 ? 6.025 -14.574 -1.201 1.00 78.00 211 GLU A C 1
ATOM 1641 O O . GLU A 1 211 ? 6.853 -13.850 -0.648 1.00 78.00 211 GLU A O 1
ATOM 1646 N N . LEU A 1 212 ? 6.014 -15.896 -1.017 1.00 86.81 212 LEU A N 1
ATOM 1647 C CA . LEU A 1 212 ? 6.935 -16.599 -0.121 1.00 86.81 212 LEU A CA 1
ATOM 1648 C C . LEU A 1 212 ? 8.401 -16.469 -0.554 1.00 86.81 212 LEU A C 1
ATOM 1650 O O . LEU A 1 212 ? 9.284 -16.305 0.288 1.00 86.81 212 LEU A O 1
ATOM 1654 N N . LEU A 1 213 ? 8.684 -16.506 -1.857 1.00 82.62 213 LEU A N 1
ATOM 1655 C CA . LEU A 1 213 ? 10.047 -16.363 -2.377 1.00 82.62 213 LEU A CA 1
ATOM 1656 C C . LEU A 1 213 ? 10.615 -14.960 -2.144 1.00 82.62 213 LEU A C 1
ATOM 1658 O O . LEU A 1 213 ? 11.789 -14.837 -1.779 1.00 82.62 213 LEU A O 1
ATOM 1662 N N . LEU A 1 214 ? 9.791 -13.926 -2.332 1.00 77.44 214 LEU A N 1
ATOM 1663 C CA . LEU A 1 214 ? 10.195 -12.523 -2.229 1.00 77.44 214 LEU A CA 1
ATOM 1664 C C . LEU A 1 214 ? 10.210 -12.026 -0.779 1.00 77.44 214 LEU A C 1
ATOM 1666 O O . LEU A 1 214 ? 11.194 -11.435 -0.344 1.00 77.44 214 LEU A O 1
ATOM 1670 N N . ASN A 1 215 ? 9.152 -12.309 -0.020 1.00 78.69 215 ASN A N 1
ATOM 1671 C CA . ASN A 1 215 ? 8.947 -11.754 1.320 1.00 78.69 215 ASN A CA 1
ATOM 1672 C C . ASN A 1 215 ? 9.393 -12.697 2.441 1.00 78.69 215 ASN A C 1
ATOM 1674 O O . ASN A 1 215 ? 9.396 -12.301 3.605 1.00 78.69 215 ASN A O 1
ATOM 1678 N N . LYS A 1 216 ? 9.719 -13.957 2.117 1.00 84.69 216 LYS A N 1
ATOM 1679 C CA . LYS A 1 216 ? 10.014 -15.042 3.078 1.00 84.69 216 LYS A CA 1
ATOM 1680 C C . LYS A 1 216 ? 8.867 -15.370 4.037 1.00 84.69 216 LYS A C 1
ATOM 1682 O O . LYS A 1 216 ? 9.025 -16.208 4.922 1.00 84.69 216 LYS A O 1
ATOM 1687 N N . ARG A 1 217 ? 7.705 -14.750 3.840 1.00 85.50 217 ARG A N 1
ATOM 1688 C CA . ARG A 1 217 ? 6.473 -14.971 4.588 1.00 85.50 217 ARG A CA 1
ATOM 1689 C C . ARG A 1 217 ? 5.260 -14.627 3.747 1.00 85.50 217 ARG A C 1
ATOM 1691 O O . ARG A 1 217 ? 5.378 -13.833 2.813 1.00 85.50 217 ARG A O 1
ATOM 1698 N N . SER A 1 218 ? 4.112 -15.173 4.125 1.00 82.25 218 SER A N 1
ATOM 1699 C CA . SER A 1 218 ? 2.845 -14.679 3.618 1.00 82.25 218 SER A CA 1
ATOM 1700 C C . SER A 1 218 ? 2.434 -13.382 4.323 1.00 82.25 218 SER A C 1
ATOM 1702 O O . SER A 1 218 ? 2.749 -13.148 5.491 1.00 82.25 218 SER A O 1
ATOM 1704 N N . LEU A 1 219 ? 1.746 -12.517 3.591 1.00 76.31 219 LEU A N 1
ATOM 1705 C CA . LEU A 1 219 ? 1.176 -11.254 4.040 1.00 76.31 219 LEU A CA 1
ATOM 1706 C C . LEU A 1 219 ? -0.191 -11.469 4.691 1.00 76.31 219 LEU A C 1
ATOM 1708 O O . LEU A 1 219 ? -0.578 -10.715 5.579 1.00 76.31 219 LEU A O 1
ATOM 1712 N N . THR A 1 220 ? -0.910 -12.505 4.261 1.00 74.81 220 THR A N 1
ATOM 1713 C CA . THR A 1 220 ? -2.199 -12.921 4.817 1.00 74.81 220 THR A CA 1
ATOM 1714 C C . THR A 1 220 ? -2.090 -14.280 5.502 1.00 74.81 220 THR A C 1
ATOM 1716 O O . THR A 1 220 ? -1.163 -15.059 5.254 1.00 74.81 220 THR A O 1
ATOM 1719 N N . ALA A 1 221 ? -3.033 -14.553 6.402 1.00 79.25 221 ALA A N 1
ATOM 1720 C CA . ALA A 1 221 ? -3.164 -15.852 7.039 1.00 79.25 221 ALA A CA 1
ATOM 1721 C C . ALA A 1 221 ? -3.985 -16.806 6.157 1.00 79.25 221 ALA A C 1
ATOM 1723 O O . ALA A 1 221 ? -4.955 -16.401 5.517 1.00 79.25 221 ALA A O 1
ATOM 1724 N N . TYR A 1 222 ? -3.598 -18.076 6.157 1.00 84.12 222 TYR A N 1
ATOM 1725 C CA . TYR A 1 222 ? -4.214 -19.158 5.400 1.00 84.12 222 TYR A CA 1
ATOM 1726 C C . TYR A 1 222 ? -4.691 -20.245 6.364 1.00 84.12 222 TYR A C 1
ATOM 1728 O O . TYR A 1 222 ? -4.074 -20.482 7.402 1.00 84.12 222 TYR A O 1
ATOM 1736 N N . GLY A 1 223 ? -5.796 -20.909 6.026 1.00 83.56 223 GLY A N 1
ATOM 1737 C CA . GLY A 1 223 ? -6.260 -22.078 6.768 1.00 83.56 223 GLY A CA 1
ATOM 1738 C C . GLY A 1 223 ? -5.419 -23.299 6.411 1.00 83.56 223 GLY A C 1
ATOM 1739 O O . GLY A 1 223 ? -5.596 -23.843 5.322 1.00 83.56 223 GLY A O 1
ATOM 1740 N N . ILE A 1 224 ? -4.538 -23.724 7.312 1.00 89.81 224 ILE A N 1
ATOM 1741 C CA . ILE A 1 224 ? -3.650 -24.878 7.134 1.00 89.81 224 ILE A CA 1
ATOM 1742 C C . ILE A 1 224 ? -4.136 -26.088 7.930 1.00 89.81 224 ILE A C 1
ATOM 1744 O O . ILE A 1 224 ? -4.957 -25.958 8.843 1.00 89.81 224 ILE A O 1
ATOM 1748 N N . GLN A 1 225 ? -3.616 -27.261 7.584 1.00 86.00 225 GLN A N 1
ATOM 1749 C CA . GLN A 1 225 ? -3.802 -28.487 8.347 1.00 86.00 225 GLN A CA 1
ATOM 1750 C C . GLN A 1 225 ? -2.611 -28.716 9.284 1.00 86.00 225 GLN A C 1
ATOM 1752 O O . GLN A 1 225 ? -1.470 -28.783 8.828 1.00 86.00 225 GLN A O 1
ATOM 1757 N N . ASP A 1 226 ? -2.900 -28.848 10.579 1.00 84.44 226 ASP A N 1
ATOM 1758 C CA . ASP A 1 226 ? -1.943 -29.171 11.638 1.00 84.44 226 ASP A CA 1
ATOM 1759 C C . ASP A 1 226 ? -2.461 -30.400 12.403 1.00 84.44 226 ASP A C 1
ATOM 1761 O O . ASP A 1 226 ? -3.393 -30.319 13.211 1.00 84.44 226 ASP A O 1
ATOM 1765 N N . GLY A 1 227 ? -1.950 -31.579 12.038 1.00 83.88 227 GLY A N 1
ATOM 1766 C CA . GLY A 1 227 ? -2.517 -32.861 12.460 1.00 83.88 227 GLY A CA 1
ATOM 1767 C C . GLY A 1 227 ? -3.980 -33.020 12.018 1.00 83.88 227 GLY A C 1
ATOM 1768 O O . GLY A 1 227 ? -4.301 -32.950 10.827 1.00 83.88 227 GLY A O 1
ATOM 1769 N N . SER A 1 228 ? -4.874 -33.224 12.989 1.00 81.44 228 SER A N 1
ATOM 1770 C CA . SER A 1 228 ? -6.329 -33.327 12.775 1.00 81.44 228 SER A CA 1
ATOM 1771 C C . SER A 1 228 ? -7.050 -31.973 12.762 1.00 81.44 228 SER A C 1
ATOM 1773 O O . SER A 1 228 ? -8.235 -31.918 12.438 1.00 81.44 228 SER A O 1
ATOM 1775 N N . ASN A 1 229 ? -6.366 -30.879 13.110 1.00 75.56 229 ASN A N 1
ATOM 1776 C CA . ASN A 1 229 ? -6.981 -29.565 13.271 1.00 75.56 229 ASN A CA 1
ATOM 1777 C C . ASN A 1 229 ? -6.770 -28.684 12.035 1.00 75.56 229 ASN A C 1
ATOM 1779 O O . ASN A 1 229 ? -5.728 -28.726 11.377 1.00 75.56 229 ASN A O 1
ATOM 1783 N N . ARG A 1 230 ? -7.757 -27.827 11.746 1.00 78.56 230 ARG A N 1
ATOM 1784 C CA . ARG A 1 230 ? -7.595 -26.709 10.809 1.00 78.56 230 ARG A CA 1
ATOM 1785 C C . ARG A 1 230 ? -7.347 -25.434 11.595 1.00 78.56 230 ARG A C 1
ATOM 1787 O O . ARG A 1 230 ? -8.182 -25.038 12.402 1.00 78.56 230 ARG A O 1
ATOM 1794 N N . VAL A 1 231 ? -6.219 -24.787 11.335 1.00 83.25 231 VAL A N 1
ATOM 1795 C CA . VAL A 1 231 ? -5.794 -23.575 12.046 1.00 83.25 231 VAL A CA 1
ATOM 1796 C C . VAL A 1 231 ? -5.512 -22.449 11.058 1.00 83.25 231 VAL A C 1
ATOM 1798 O O . VAL A 1 231 ? -5.167 -22.697 9.903 1.00 83.25 231 VAL A O 1
ATOM 1801 N N . LEU A 1 232 ? -5.678 -21.198 11.491 1.00 83.88 232 LEU A N 1
ATOM 1802 C CA . LEU A 1 232 ? -5.312 -20.032 10.690 1.00 83.88 232 LEU A CA 1
ATOM 1803 C C . LEU A 1 232 ? -3.848 -19.681 10.972 1.00 83.88 232 LEU A C 1
ATOM 1805 O O . LEU A 1 232 ? -3.477 -19.485 12.128 1.00 83.88 232 LEU A O 1
ATOM 1809 N N . ALA A 1 233 ? -3.012 -19.587 9.942 1.00 87.81 233 ALA A N 1
ATOM 1810 C CA . ALA A 1 233 ? -1.592 -19.311 10.122 1.00 87.81 233 ALA A CA 1
ATOM 1811 C C . ALA A 1 233 ? -1.007 -18.467 8.989 1.00 87.81 233 ALA A C 1
ATOM 1813 O O . ALA A 1 233 ? -1.408 -18.571 7.832 1.00 87.81 233 ALA A O 1
ATOM 1814 N N . THR A 1 234 ? -0.019 -17.644 9.322 1.00 88.31 234 THR A N 1
ATOM 1815 C CA . THR A 1 234 ? 0.882 -17.055 8.325 1.00 88.31 234 THR A CA 1
ATOM 1816 C C . THR A 1 234 ? 1.965 -18.060 7.972 1.00 88.31 234 THR A C 1
ATOM 1818 O O . THR A 1 234 ? 2.465 -18.771 8.840 1.00 88.31 234 THR A O 1
ATOM 1821 N N . LEU A 1 235 ? 2.320 -18.136 6.699 1.00 92.19 235 LEU A N 1
ATOM 1822 C CA . LEU A 1 235 ? 3.323 -19.061 6.190 1.00 92.19 235 LEU A CA 1
ATOM 1823 C C . LEU A 1 235 ? 4.688 -18.380 6.164 1.00 92.19 235 LEU A C 1
ATOM 1825 O O . LEU A 1 235 ? 4.775 -17.163 6.010 1.00 92.19 235 LEU A O 1
ATOM 1829 N N . SER A 1 236 ? 5.759 -19.154 6.265 1.00 91.56 236 SER A N 1
ATOM 1830 C CA . SER A 1 236 ? 7.136 -18.684 6.121 1.00 91.56 236 SER A CA 1
ATOM 1831 C C . SER A 1 236 ? 7.936 -19.624 5.230 1.00 91.56 236 SER A C 1
ATOM 1833 O O . SER A 1 236 ? 7.648 -20.814 5.160 1.00 91.56 236 SER A O 1
ATOM 1835 N N . LEU A 1 237 ? 8.933 -19.090 4.525 1.00 91.56 237 LEU A N 1
ATOM 1836 C CA . LEU A 1 237 ? 9.868 -19.875 3.722 1.00 91.56 237 LEU A CA 1
ATOM 1837 C C . LEU A 1 237 ? 11.276 -19.665 4.269 1.00 91.56 237 LEU A C 1
ATOM 1839 O O . LEU A 1 237 ? 11.826 -18.562 4.189 1.00 91.56 237 LEU A O 1
ATOM 1843 N N . ASN A 1 238 ? 11.857 -20.718 4.836 1.00 89.06 238 ASN A N 1
ATOM 1844 C CA . ASN A 1 238 ? 13.172 -20.630 5.456 1.00 89.06 238 ASN A CA 1
ATOM 1845 C C . ASN A 1 238 ? 14.313 -20.681 4.413 1.00 89.06 238 ASN A C 1
ATOM 1847 O O . ASN A 1 238 ? 14.102 -20.911 3.220 1.00 89.06 238 ASN A O 1
ATOM 1851 N N . LYS A 1 239 ? 15.560 -20.477 4.865 1.00 85.88 239 LYS A N 1
ATOM 1852 C CA . LYS A 1 239 ? 16.752 -20.515 3.993 1.00 85.88 239 LYS A CA 1
ATOM 1853 C C . LYS A 1 239 ? 17.026 -21.896 3.384 1.00 85.88 239 LYS A C 1
ATOM 1855 O O . LYS A 1 239 ? 17.704 -21.964 2.369 1.00 85.88 239 LYS A O 1
ATOM 1860 N N . LYS A 1 240 ? 16.499 -22.975 3.974 1.00 87.69 240 LYS A N 1
ATOM 1861 C CA . LYS A 1 240 ? 16.577 -24.344 3.437 1.00 87.69 240 LYS A CA 1
ATOM 1862 C C . LYS A 1 240 ? 15.487 -24.632 2.395 1.00 87.69 240 LYS A C 1
ATOM 1864 O O . LYS A 1 240 ? 15.52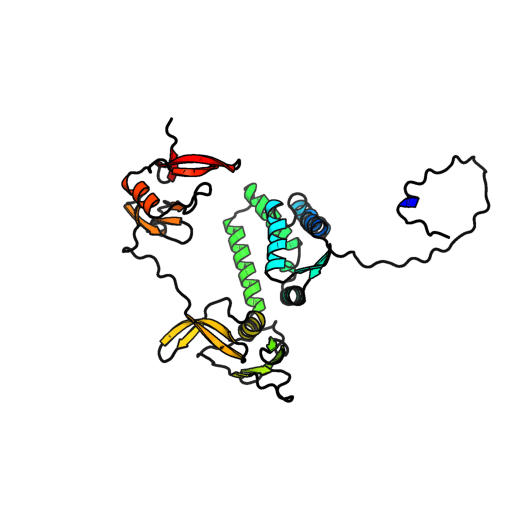4 -25.669 1.744 1.00 87.69 240 LYS A O 1
ATOM 1869 N N . GLY A 1 241 ? 14.549 -23.704 2.193 1.00 85.88 241 GLY A N 1
ATOM 1870 C CA . GLY A 1 241 ? 13.446 -23.855 1.251 1.00 85.88 241 GLY A CA 1
ATOM 1871 C C . GLY A 1 241 ? 12.252 -24.642 1.788 1.00 85.88 241 GLY A C 1
ATOM 1872 O O . GLY A 1 241 ? 11.423 -25.085 1.000 1.00 85.88 241 GLY A O 1
ATOM 1873 N N . GLU A 1 242 ? 12.150 -24.800 3.105 1.00 90.88 242 GLU A N 1
ATOM 1874 C CA . GLU A 1 242 ? 11.033 -25.474 3.765 1.00 90.88 242 GLU A CA 1
ATOM 1875 C C . GLU A 1 242 ? 9.968 -24.447 4.165 1.00 90.88 242 GLU A C 1
ATOM 1877 O O . GLU A 1 242 ? 10.292 -23.319 4.567 1.00 90.88 242 GLU A O 1
ATOM 1882 N N . ILE A 1 243 ? 8.695 -24.842 4.059 1.00 91.50 243 ILE A N 1
ATOM 1883 C CA . ILE A 1 243 ? 7.568 -24.010 4.483 1.00 91.50 243 ILE A CA 1
ATOM 1884 C C . ILE A 1 243 ? 7.312 -24.247 5.967 1.00 91.50 243 ILE A C 1
ATOM 1886 O O . ILE A 1 243 ? 6.950 -25.350 6.370 1.00 91.50 243 ILE A O 1
ATOM 1890 N N . GLY A 1 244 ? 7.478 -23.194 6.760 1.00 91.38 244 GLY A N 1
ATOM 1891 C CA . GLY A 1 244 ? 7.001 -23.129 8.133 1.00 91.38 244 GLY A CA 1
ATOM 1892 C C . GLY A 1 244 ? 5.700 -22.337 8.225 1.00 91.38 244 GLY A C 1
ATOM 1893 O O . GLY A 1 244 ? 5.226 -21.752 7.248 1.00 91.38 244 GLY A O 1
ATOM 1894 N N . TYR A 1 245 ? 5.133 -22.277 9.424 1.00 92.62 245 TYR A N 1
ATOM 1895 C CA . TYR A 1 245 ? 3.994 -21.417 9.709 1.00 92.62 245 TYR A CA 1
ATOM 1896 C C . TYR A 1 245 ? 4.081 -20.838 11.119 1.00 92.62 245 TYR A C 1
ATOM 1898 O O . TYR A 1 245 ? 4.742 -21.383 12.000 1.00 92.62 245 TYR A O 1
ATOM 1906 N N . LYS A 1 246 ? 3.402 -19.711 11.322 1.00 89.44 246 LYS A N 1
ATOM 1907 C CA . LYS A 1 246 ? 3.121 -19.130 12.631 1.00 89.44 246 LYS A CA 1
ATOM 1908 C C . LYS A 1 246 ? 1.615 -18.944 12.741 1.00 89.44 246 LYS A C 1
ATOM 1910 O O . LYS A 1 246 ? 1.027 -18.282 11.880 1.00 89.44 246 LYS A O 1
ATOM 1915 N N . LEU A 1 247 ? 1.014 -19.525 13.781 1.00 86.12 247 LEU A N 1
ATOM 1916 C CA . LEU A 1 247 ? -0.408 -19.360 14.077 1.00 86.12 247 LEU A CA 1
ATOM 1917 C C . LEU A 1 247 ? -0.759 -17.871 14.083 1.00 86.12 247 LEU A C 1
ATOM 1919 O O . LEU A 1 247 ? -0.060 -17.053 14.684 1.00 86.12 247 LEU A O 1
ATOM 1923 N N . ALA A 1 248 ? -1.806 -17.524 13.345 1.00 75.56 248 ALA A N 1
ATOM 1924 C CA . ALA A 1 248 ? -2.318 -16.174 13.327 1.00 75.56 248 ALA A CA 1
ATOM 1925 C C . ALA A 1 248 ? -3.068 -15.957 14.640 1.00 75.56 248 ALA A C 1
ATOM 1927 O O . ALA A 1 248 ? -4.065 -16.627 14.910 1.00 75.56 248 ALA A O 1
ATOM 1928 N N . GLU A 1 249 ? -2.577 -15.030 15.457 1.00 60.97 249 GLU A N 1
ATOM 1929 C CA . GLU A 1 249 ? -3.300 -14.550 16.627 1.00 60.97 249 GLU A CA 1
ATOM 1930 C C . GLU A 1 249 ? -4.552 -13.822 16.129 1.00 60.97 249 GLU A C 1
ATOM 1932 O O . GLU A 1 249 ? -4.508 -12.673 15.690 1.00 60.97 249 GLU A O 1
ATOM 1937 N N . ILE A 1 250 ? -5.684 -14.521 16.130 1.00 54.00 250 ILE A N 1
ATOM 1938 C CA . ILE A 1 250 ? -6.980 -13.862 16.061 1.00 54.00 250 ILE A CA 1
ATOM 1939 C C . ILE A 1 250 ? -7.166 -13.275 17.455 1.00 54.00 250 ILE A C 1
ATOM 1941 O O . ILE A 1 250 ? -7.472 -14.027 18.379 1.00 54.00 250 ILE A O 1
ATOM 1945 N N . GLU A 1 251 ? -6.929 -11.967 17.626 1.00 48.56 251 GLU A N 1
ATOM 1946 C CA . GLU A 1 251 ? -7.282 -11.289 18.877 1.00 48.56 251 GLU A CA 1
ATOM 1947 C C . GLU A 1 251 ? -8.736 -11.666 19.202 1.00 48.56 251 GLU A C 1
ATOM 1949 O O . GLU A 1 251 ? -9.633 -11.400 18.385 1.00 48.56 251 GLU A O 1
ATOM 1954 N N . PRO A 1 252 ? -8.988 -12.360 20.328 1.00 49.88 252 PRO A N 1
ATOM 1955 C CA . PRO A 1 252 ? -10.338 -12.758 20.670 1.00 49.88 252 PRO A CA 1
ATOM 1956 C C . PRO A 1 252 ? -11.183 -11.491 20.754 1.00 49.88 252 PRO A C 1
ATOM 1958 O O . PRO A 1 252 ? -10.760 -10.483 21.324 1.00 49.88 252 PRO A O 1
ATOM 1961 N N . LYS A 1 253 ? -12.377 -11.513 20.146 1.00 49.97 253 LYS A N 1
ATOM 1962 C CA . LYS A 1 253 ? -13.310 -10.390 20.280 1.00 49.97 253 LYS A CA 1
ATOM 1963 C C . LYS A 1 253 ? -13.498 -10.125 21.779 1.00 49.97 253 LYS A C 1
ATOM 1965 O O . LYS A 1 253 ? -13.847 -11.078 22.478 1.00 49.97 253 LYS A O 1
ATOM 1970 N N . PRO A 1 254 ? -13.292 -8.884 22.258 1.00 55.53 254 PRO A N 1
ATOM 1971 C CA . PRO A 1 254 ? -13.462 -8.564 23.665 1.00 55.53 254 PRO A CA 1
ATOM 1972 C C . PRO A 1 254 ? -14.866 -8.981 24.085 1.00 55.53 254 PRO A C 1
ATOM 1974 O O . PRO A 1 254 ? -15.862 -8.618 23.451 1.00 55.53 254 PRO A O 1
ATOM 1977 N N . THR A 1 255 ? -14.921 -9.827 25.102 1.00 61.88 255 THR A N 1
ATOM 1978 C CA . THR A 1 255 ? -16.166 -10.367 25.630 1.00 61.88 255 THR A CA 1
ATOM 1979 C C . THR A 1 255 ? -16.690 -9.450 26.726 1.00 61.88 255 THR A C 1
ATOM 1981 O O . THR A 1 255 ? -16.015 -8.526 27.176 1.00 61.88 255 THR A O 1
ATOM 1984 N N . ARG A 1 256 ? -17.897 -9.728 27.221 1.00 61.28 256 ARG A N 1
ATOM 1985 C CA . ARG A 1 256 ? -18.477 -9.010 28.363 1.00 61.28 256 ARG A CA 1
ATOM 1986 C C . ARG A 1 256 ? -17.578 -9.015 29.611 1.00 61.28 256 ARG A C 1
ATOM 1988 O O . ARG A 1 256 ? -17.650 -8.086 30.406 1.00 61.28 256 ARG A O 1
ATOM 1995 N N . LYS A 1 257 ? -16.715 -10.029 29.777 1.00 69.06 257 LYS A N 1
ATOM 1996 C CA . LYS A 1 257 ? -15.753 -10.106 30.893 1.00 69.06 257 LYS A CA 1
ATOM 1997 C C . LYS A 1 257 ? -14.637 -9.059 30.799 1.00 69.06 257 LYS A C 1
ATOM 1999 O O . LYS A 1 257 ? -14.056 -8.711 31.818 1.00 69.06 257 LYS A O 1
ATOM 2004 N N . ASP A 1 258 ? -14.393 -8.521 29.606 1.00 79.62 258 ASP A N 1
ATOM 2005 C CA . ASP A 1 258 ? -13.354 -7.524 29.336 1.00 79.62 258 ASP A CA 1
ATOM 2006 C C . ASP A 1 258 ? -13.885 -6.082 29.430 1.00 79.62 258 ASP A C 1
ATOM 2008 O O . ASP A 1 258 ? -13.190 -5.127 29.065 1.00 79.62 258 ASP A O 1
ATOM 2012 N N . ALA A 1 259 ? -15.129 -5.911 29.898 1.00 89.69 259 ALA A N 1
ATOM 2013 C CA . ALA A 1 259 ? -15.773 -4.613 30.026 1.00 89.69 259 ALA A CA 1
ATOM 2014 C C . ALA A 1 259 ? -15.000 -3.699 30.984 1.00 89.69 259 ALA A C 1
ATOM 2016 O O . ALA A 1 259 ? -14.665 -4.055 32.112 1.00 89.69 259 ALA A O 1
ATOM 2017 N N . ILE A 1 260 ? -14.729 -2.485 30.514 1.00 92.75 260 ILE A N 1
ATOM 2018 C CA . ILE A 1 260 ? -13.974 -1.469 31.251 1.00 92.75 260 ILE A CA 1
ATOM 2019 C C . ILE A 1 260 ? -14.911 -0.673 32.162 1.00 92.75 260 ILE A C 1
ATOM 2021 O O . ILE A 1 260 ? -14.521 -0.271 33.252 1.00 92.75 260 ILE A O 1
ATOM 2025 N N . GLY A 1 261 ? -16.158 -0.477 31.736 1.00 93.75 261 GLY A N 1
ATOM 2026 C CA . GLY A 1 261 ? -17.199 0.220 32.482 1.00 93.75 261 GLY A CA 1
ATOM 2027 C C . GLY A 1 261 ? -18.499 0.285 31.685 1.00 93.75 261 GLY A C 1
ATOM 2028 O O . GLY A 1 261 ? -18.602 -0.302 30.605 1.00 93.75 261 GLY A O 1
ATOM 2029 N N . ARG A 1 262 ? -19.494 1.004 32.210 1.00 94.94 262 ARG A N 1
ATOM 2030 C CA . ARG A 1 262 ? -20.799 1.196 31.559 1.00 94.94 262 ARG A CA 1
ATOM 2031 C C . ARG A 1 262 ? -20.814 2.466 30.716 1.00 94.94 262 ARG A C 1
ATOM 2033 O O . ARG A 1 262 ? -20.228 3.477 31.083 1.00 94.94 262 ARG A O 1
ATOM 2040 N N . CYS A 1 263 ? -21.485 2.406 29.572 1.00 94.31 263 CYS A N 1
ATOM 2041 C CA . CYS A 1 263 ? -21.636 3.524 28.658 1.00 94.31 263 CYS A CA 1
ATOM 2042 C C . CYS A 1 263 ? -22.569 4.583 29.266 1.00 94.31 263 CYS A C 1
ATOM 2044 O O . CYS A 1 263 ? -23.724 4.257 29.541 1.00 94.31 263 CYS A O 1
ATOM 2046 N N . PRO A 1 264 ? -22.140 5.849 29.395 1.00 94.19 264 PRO A N 1
ATOM 2047 C CA . PRO A 1 264 ? -22.975 6.911 29.957 1.00 94.19 264 PRO A CA 1
ATOM 2048 C C . PRO A 1 264 ? -24.132 7.315 29.030 1.00 94.19 264 PRO A C 1
ATOM 2050 O O . PRO A 1 264 ? -25.078 7.949 29.478 1.00 94.19 264 PRO A O 1
ATOM 2053 N N . SER A 1 265 ? -24.079 6.950 27.743 1.00 93.19 265 SER A N 1
ATOM 2054 C CA . SER A 1 265 ? -25.125 7.292 26.770 1.00 93.19 265 SER A CA 1
ATOM 2055 C C . SER A 1 265 ? -26.242 6.252 26.653 1.00 93.19 265 SER A C 1
ATOM 2057 O O . SER A 1 265 ? -27.345 6.614 26.266 1.00 93.19 265 SER A O 1
ATOM 2059 N N . CYS A 1 266 ? -25.977 4.967 26.914 1.00 93.06 266 CYS A N 1
ATOM 2060 C CA . CYS A 1 266 ? -26.984 3.906 26.728 1.00 93.06 266 CYS A CA 1
ATOM 2061 C C . CYS A 1 266 ? -26.925 2.751 27.743 1.00 93.06 266 CYS A C 1
ATOM 2063 O O . CYS A 1 266 ? -27.706 1.812 27.638 1.00 93.06 266 CYS A O 1
ATOM 2065 N N . GLY A 1 267 ? -25.977 2.752 28.686 1.00 92.00 267 GLY A N 1
ATOM 2066 C CA . GLY A 1 267 ? -25.812 1.675 29.670 1.00 92.00 267 GLY A CA 1
ATOM 2067 C C . GLY A 1 267 ? -25.162 0.382 29.148 1.00 92.00 267 GLY A C 1
ATOM 2068 O O . GLY A 1 267 ? -24.920 -0.534 29.937 1.00 92.00 267 GLY A O 1
ATOM 2069 N N . GLY A 1 268 ? -24.835 0.291 27.852 1.00 92.25 268 GLY A N 1
ATOM 2070 C CA . GLY A 1 268 ? -24.068 -0.824 27.277 1.00 92.25 268 GLY A CA 1
ATOM 2071 C C . GLY A 1 268 ? -22.644 -0.936 27.841 1.00 92.25 268 GLY A C 1
ATOM 2072 O O . GLY A 1 268 ? -22.168 -0.040 28.536 1.00 92.25 268 GLY A O 1
ATOM 2073 N N . ASP A 1 269 ? -21.937 -2.019 27.535 1.00 94.88 269 ASP A N 1
ATOM 2074 C CA . ASP A 1 269 ? -20.578 -2.243 28.039 1.00 94.88 269 ASP A CA 1
ATOM 2075 C C . ASP A 1 269 ? -19.548 -1.478 27.186 1.00 94.88 269 ASP A C 1
ATOM 2077 O O . ASP A 1 269 ? -19.628 -1.456 25.956 1.00 94.88 269 ASP A O 1
ATOM 2081 N N . ILE A 1 270 ? -18.568 -0.829 27.821 1.00 95.25 270 ILE A N 1
ATOM 2082 C CA . ILE A 1 270 ? -17.439 -0.200 27.124 1.00 95.25 270 ILE A CA 1
ATOM 2083 C C . ILE A 1 270 ? -16.318 -1.221 26.961 1.00 95.25 270 ILE A C 1
ATOM 2085 O O . ILE A 1 270 ? -15.750 -1.700 27.944 1.00 95.25 270 ILE A O 1
ATOM 2089 N N . LEU A 1 271 ? -15.980 -1.519 25.707 1.00 92.94 271 LEU A N 1
ATOM 2090 C CA . LEU A 1 271 ? -14.968 -2.503 25.333 1.00 92.94 271 LEU A CA 1
ATOM 2091 C C . LEU A 1 271 ? -13.737 -1.814 24.740 1.00 92.94 271 LEU A C 1
ATOM 2093 O O . LEU A 1 271 ? -13.851 -0.866 23.956 1.00 92.94 271 LEU A O 1
ATOM 2097 N N . GLY A 1 272 ? -12.552 -2.314 25.090 1.00 88.38 272 GLY A N 1
ATOM 2098 C CA . GLY A 1 272 ? -11.287 -1.850 24.527 1.00 88.38 272 GLY A CA 1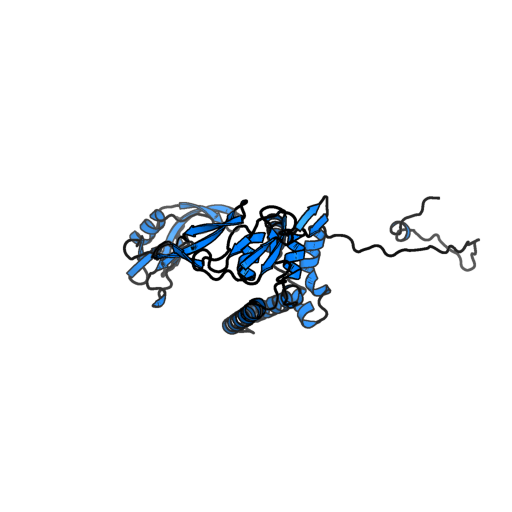
ATOM 2099 C C . GLY A 1 272 ? -11.040 -2.411 23.130 1.00 88.38 272 GLY A C 1
ATOM 2100 O O . GLY A 1 272 ? -11.163 -3.607 22.899 1.00 88.38 272 GLY A O 1
ATOM 2101 N N . GLY A 1 273 ? -10.665 -1.542 22.196 1.00 83.88 273 GLY A N 1
ATOM 2102 C CA . GLY A 1 273 ? -10.127 -1.908 20.888 1.00 83.88 273 GLY A CA 1
ATOM 2103 C C . GLY A 1 273 ? -8.716 -1.343 20.663 1.00 83.88 273 GLY A C 1
ATOM 2104 O O . GLY A 1 273 ? -8.161 -0.679 21.545 1.00 83.88 273 GLY A O 1
ATOM 2105 N N . PRO A 1 274 ? -8.125 -1.541 19.470 1.00 79.94 274 PRO A N 1
ATOM 2106 C CA . PRO A 1 274 ? -6.757 -1.097 19.184 1.00 79.94 274 PRO A CA 1
ATOM 2107 C C . PRO A 1 274 ? -6.554 0.422 19.291 1.00 79.94 274 PRO A C 1
ATOM 2109 O O . PRO A 1 274 ? -5.525 0.866 19.782 1.00 79.94 274 PRO A O 1
ATOM 2112 N N . LYS A 1 275 ? -7.543 1.230 18.877 1.00 87.25 275 LYS A N 1
ATOM 2113 C CA . LYS A 1 275 ? -7.434 2.706 18.813 1.00 87.25 275 LYS A CA 1
ATOM 2114 C C . LYS A 1 275 ? -8.369 3.463 19.761 1.00 87.25 275 LYS A C 1
ATOM 2116 O O . LYS A 1 275 ? -8.216 4.667 19.947 1.00 87.25 275 LYS A O 1
ATOM 2121 N N . ASN A 1 276 ? -9.377 2.798 20.313 1.00 93.00 276 ASN A N 1
ATOM 2122 C CA . ASN A 1 276 ? -10.406 3.435 21.126 1.00 93.00 276 ASN A CA 1
ATOM 2123 C C . ASN A 1 276 ? -11.100 2.431 22.045 1.00 93.00 276 ASN A C 1
ATOM 2125 O O . ASN A 1 276 ? -10.982 1.218 21.871 1.00 93.00 276 ASN A O 1
ATOM 2129 N N . TYR A 1 277 ? -11.833 2.976 23.001 1.00 94.31 277 TYR A N 1
ATOM 2130 C CA . TYR A 1 277 ? -12.795 2.300 23.847 1.00 94.31 277 TYR A CA 1
ATOM 2131 C C . TYR A 1 277 ? -14.187 2.674 23.341 1.00 94.31 277 TYR A C 1
ATOM 2133 O O . TYR A 1 277 ? -14.489 3.859 23.193 1.00 94.31 277 TYR A O 1
ATOM 2141 N N . ARG A 1 278 ? -15.022 1.690 23.010 1.00 93.25 278 ARG A N 1
ATOM 2142 C CA . ARG A 1 278 ? -16.310 1.927 22.338 1.00 93.25 278 ARG A CA 1
ATOM 2143 C C . ARG A 1 278 ? -17.446 1.194 23.032 1.00 93.25 278 ARG A C 1
ATOM 2145 O O . ARG A 1 278 ? -17.224 0.143 23.631 1.00 93.25 278 ARG A O 1
ATOM 2152 N N . CYS A 1 279 ? -18.659 1.718 22.894 1.00 93.81 279 CYS A N 1
ATOM 2153 C CA . CYS A 1 279 ? -19.855 1.031 23.366 1.00 93.81 279 CYS A CA 1
ATOM 2154 C C . CYS A 1 279 ? -20.114 -0.276 22.598 1.00 93.81 279 CYS A C 1
ATOM 2156 O O . CYS A 1 279 ? -19.994 -0.319 21.372 1.00 93.81 279 CYS A O 1
ATOM 2158 N N . SER A 1 280 ? -20.515 -1.329 23.313 1.00 91.50 280 SER A N 1
ATOM 2159 C CA . SER A 1 280 ? -20.971 -2.607 22.755 1.00 91.50 280 SER A CA 1
ATOM 2160 C C . SER A 1 280 ? -22.173 -2.446 21.822 1.00 91.50 280 SER A C 1
ATOM 2162 O O . SER A 1 280 ? -22.250 -3.127 20.802 1.00 91.50 280 SER A O 1
ATOM 2164 N N . ASN A 1 281 ? -23.057 -1.488 22.113 1.00 91.06 281 ASN A N 1
ATOM 2165 C CA . ASN A 1 281 ? -24.321 -1.267 21.404 1.00 91.06 281 ASN A CA 1
ATOM 2166 C C . ASN A 1 281 ? -24.157 -0.322 20.200 1.00 91.06 281 ASN A C 1
ATOM 2168 O O . ASN A 1 281 ? -25.109 0.306 19.742 1.00 91.06 281 ASN A O 1
ATOM 2172 N N . TRP A 1 282 ? -22.944 -0.192 19.652 1.00 87.25 282 TRP A N 1
ATOM 2173 C CA . TRP A 1 282 ? -22.694 0.695 18.511 1.00 87.25 282 TRP A CA 1
ATOM 2174 C C . TRP A 1 282 ? -23.460 0.295 17.247 1.00 87.25 282 TRP A C 1
ATOM 2176 O O . TRP A 1 282 ? -23.825 1.154 16.448 1.00 87.25 282 TRP A O 1
ATOM 2186 N N . ARG A 1 283 ? -23.747 -1.003 17.083 1.00 82.19 283 ARG A N 1
ATOM 2187 C CA . ARG A 1 283 ? -24.593 -1.516 15.991 1.00 82.19 283 ARG A CA 1
ATOM 2188 C C . ARG A 1 283 ? -26.074 -1.199 16.187 1.00 82.19 283 ARG A C 1
ATOM 2190 O O . ARG A 1 283 ? -26.802 -1.155 15.206 1.00 82.19 283 ARG A O 1
ATOM 2197 N N . GLU A 1 284 ? -26.486 -0.951 17.425 1.00 87.00 284 GLU A N 1
ATOM 2198 C CA . GLU A 1 284 ? -27.841 -0.529 17.803 1.00 87.00 284 GLU A CA 1
ATOM 2199 C C . GLU A 1 284 ? -27.970 1.008 17.808 1.00 87.00 284 GLU A C 1
ATOM 2201 O O . GLU A 1 284 ? -28.999 1.550 18.194 1.00 87.00 284 GLU A O 1
ATOM 2206 N N . GLY A 1 285 ? -26.926 1.725 17.368 1.00 86.88 285 GLY A N 1
ATOM 2207 C CA . GLY A 1 285 ? -26.939 3.175 17.169 1.00 86.88 285 GLY A CA 1
ATOM 2208 C C . GLY A 1 285 ? -26.162 3.992 18.204 1.00 86.88 285 GLY A C 1
ATOM 2209 O O . GLY A 1 285 ? -26.012 5.200 18.016 1.00 86.88 285 GLY A O 1
ATOM 2210 N N . CYS A 1 286 ? -25.610 3.385 19.263 1.00 91.69 286 CYS A N 1
ATOM 2211 C CA . CYS A 1 286 ? -24.846 4.139 20.262 1.00 91.69 286 CYS A CA 1
ATOM 2212 C C . CYS A 1 286 ? -23.471 4.586 19.729 1.00 91.69 286 CYS A C 1
ATOM 2214 O O . CYS A 1 286 ? -22.609 3.768 19.415 1.00 91.69 286 CYS A O 1
ATOM 2216 N N . LYS A 1 287 ? -23.217 5.897 19.678 1.00 92.12 287 LYS A N 1
ATOM 2217 C CA . LYS A 1 287 ? -21.971 6.459 19.119 1.00 92.12 287 LYS A CA 1
ATOM 2218 C C . LYS A 1 287 ? -20.887 6.775 20.155 1.00 92.12 287 LYS A C 1
ATOM 2220 O O . LYS A 1 287 ? -19.851 7.324 19.791 1.00 92.12 287 LYS A O 1
ATOM 2225 N N . PHE A 1 288 ? -21.101 6.432 21.426 1.00 95.25 288 PHE A N 1
ATOM 2226 C CA . PHE A 1 288 ? -20.160 6.766 22.494 1.00 95.25 288 PHE A CA 1
ATOM 2227 C C . PHE A 1 288 ? -18.797 6.084 22.285 1.00 95.25 288 PHE A C 1
ATOM 2229 O O . PHE A 1 288 ? -18.702 4.852 22.192 1.00 95.25 288 PHE A O 1
ATOM 2236 N N . VAL A 1 289 ? -17.739 6.894 22.235 1.00 94.75 289 VAL A N 1
ATOM 2237 C CA . VAL A 1 289 ? -16.362 6.456 21.998 1.00 94.75 289 VAL A CA 1
ATOM 2238 C C . VAL A 1 289 ? -15.380 7.322 22.784 1.00 94.75 289 VAL A C 1
ATOM 2240 O O . VAL A 1 289 ? -15.533 8.537 22.871 1.00 94.75 289 VAL A O 1
ATOM 2243 N N . ILE A 1 290 ? -14.342 6.690 23.326 1.00 96.50 290 ILE A N 1
ATOM 2244 C CA . ILE A 1 290 ? -13.209 7.348 23.978 1.00 96.50 290 ILE A CA 1
ATOM 2245 C C . ILE A 1 290 ? -11.954 6.932 23.216 1.00 96.50 290 ILE A C 1
ATOM 2247 O O . ILE A 1 290 ? -11.657 5.743 23.099 1.00 96.50 290 ILE A O 1
ATOM 2251 N N . TRP A 1 291 ? -11.218 7.884 22.652 1.00 95.25 291 TRP A N 1
ATOM 2252 C CA . TRP A 1 291 ? -9.983 7.578 21.929 1.00 95.25 291 TRP A CA 1
ATOM 2253 C C . TRP A 1 291 ? -8.858 7.210 22.896 1.00 95.25 291 TRP A C 1
ATOM 2255 O O . TRP A 1 291 ? -8.751 7.789 23.973 1.00 95.25 291 TRP A O 1
ATOM 2265 N N . LYS A 1 292 ? -8.004 6.256 22.501 1.00 95.19 292 LYS A N 1
ATOM 2266 C CA . LYS A 1 292 ? -6.817 5.880 23.288 1.00 95.19 292 LYS A CA 1
ATOM 2267 C C . LYS A 1 292 ? -5.734 6.950 23.284 1.00 95.19 292 LYS A C 1
ATOM 2269 O O . LYS A 1 292 ? -4.861 6.897 24.132 1.00 95.19 292 LYS A O 1
ATOM 2274 N N . THR A 1 293 ? -5.813 7.914 22.373 1.00 94.62 293 THR A N 1
ATOM 2275 C CA . THR A 1 293 ? -4.913 9.062 22.336 1.00 94.62 293 THR A CA 1
ATOM 2276 C C . THR A 1 293 ? -5.747 10.324 22.140 1.00 94.62 293 THR A C 1
ATOM 2278 O O . THR A 1 293 ? -6.518 10.411 21.181 1.00 94.62 293 THR A O 1
ATOM 2281 N N . ILE A 1 294 ? -5.609 11.296 23.041 1.00 94.62 294 ILE A N 1
ATOM 2282 C CA . ILE A 1 294 ? -6.290 12.598 22.990 1.00 94.62 294 ILE A CA 1
ATOM 2283 C C . ILE A 1 294 ? -5.220 13.676 23.139 1.00 94.62 294 ILE A C 1
ATOM 2285 O O . ILE A 1 294 ? -4.466 13.652 24.104 1.00 94.62 294 ILE A O 1
ATOM 2289 N N . ALA A 1 295 ? -5.131 14.601 22.175 1.00 93.06 295 ALA A N 1
ATOM 2290 C CA . ALA A 1 295 ? -4.118 15.665 22.157 1.00 93.06 295 ALA A CA 1
ATOM 2291 C C . ALA A 1 295 ? -2.695 15.143 22.467 1.00 93.06 295 ALA A C 1
ATOM 2293 O O . ALA A 1 295 ? -2.002 15.673 23.328 1.00 93.06 295 ALA A O 1
ATOM 2294 N N . HIS A 1 296 ? -2.293 14.069 21.772 1.00 91.75 296 HIS A N 1
ATOM 2295 C CA . HIS A 1 296 ? -1.006 13.367 21.918 1.00 91.75 296 HIS A CA 1
ATOM 2296 C C . HIS A 1 296 ? -0.754 12.655 23.257 1.00 91.75 296 HIS A C 1
ATOM 2298 O O . HIS A 1 296 ? 0.286 12.020 23.402 1.00 91.75 296 HIS A O 1
ATOM 2304 N N . LYS A 1 297 ? -1.701 12.686 24.199 1.00 91.12 297 LYS A N 1
ATOM 2305 C CA . LYS A 1 297 ? -1.619 11.923 25.444 1.00 91.12 297 LYS A CA 1
ATOM 2306 C C . LYS A 1 297 ? -2.315 10.575 25.300 1.00 91.12 297 LYS A C 1
ATOM 2308 O O . LYS A 1 297 ? -3.464 10.522 24.856 1.00 91.12 297 LYS A O 1
ATOM 2313 N N . ASP A 1 298 ? -1.653 9.512 25.743 1.00 94.19 298 ASP A N 1
ATOM 2314 C CA . ASP A 1 298 ? -2.263 8.191 25.852 1.00 94.19 298 ASP A CA 1
ATOM 2315 C C . ASP A 1 298 ? -3.232 8.109 27.037 1.00 94.19 298 ASP A C 1
ATOM 2317 O O . ASP A 1 298 ? -2.938 8.510 28.164 1.00 94.19 298 ASP A O 1
ATOM 2321 N N . ILE A 1 299 ? -4.415 7.573 26.758 1.00 96.38 299 ILE A N 1
ATOM 2322 C CA . ILE A 1 299 ? -5.526 7.415 27.686 1.00 96.38 299 ILE A CA 1
ATOM 2323 C C . ILE A 1 299 ? -5.593 5.943 28.088 1.00 96.38 299 ILE A C 1
ATOM 2325 O O . ILE A 1 299 ? -6.088 5.080 27.347 1.00 96.38 299 ILE A O 1
ATOM 2329 N N . SER A 1 300 ? -5.046 5.657 29.267 1.00 94.56 300 SER A N 1
ATOM 2330 C CA . SER A 1 300 ? -4.981 4.308 29.822 1.00 94.56 300 SER A CA 1
ATOM 2331 C C . SER A 1 300 ? -6.368 3.781 30.209 1.00 94.56 300 SER A C 1
ATOM 2333 O O . SER A 1 300 ? -7.348 4.529 30.293 1.00 94.56 300 SER A O 1
ATOM 2335 N N . LYS A 1 301 ? -6.466 2.469 30.441 1.00 94.69 301 LYS A N 1
ATOM 2336 C CA . LYS A 1 301 ? -7.720 1.824 30.854 1.00 94.69 301 LYS A CA 1
ATOM 2337 C C . LYS A 1 301 ? -8.217 2.391 32.187 1.00 94.69 301 LYS A C 1
ATOM 2339 O O . LYS A 1 301 ? -9.418 2.566 32.359 1.00 94.69 301 LYS A O 1
ATOM 2344 N N . GLU A 1 302 ? -7.302 2.716 33.087 1.00 94.94 302 GLU A N 1
ATOM 2345 C CA . GLU A 1 302 ? -7.566 3.244 34.425 1.00 94.94 302 GLU A CA 1
ATOM 2346 C C . GLU A 1 302 ? -8.178 4.648 34.336 1.00 94.94 302 GLU A C 1
ATOM 2348 O O . GLU A 1 302 ? -9.197 4.918 34.968 1.00 94.94 302 GLU A O 1
ATOM 2353 N N . ILE A 1 303 ? -7.644 5.509 33.458 1.00 95.81 303 ILE A N 1
ATOM 2354 C CA . ILE A 1 303 ? -8.219 6.837 33.188 1.00 95.81 303 ILE A CA 1
ATOM 2355 C C . ILE A 1 303 ? -9.656 6.700 32.671 1.00 95.81 303 ILE A C 1
ATOM 2357 O O . ILE A 1 303 ? -10.552 7.425 33.106 1.00 95.81 303 ILE A O 1
ATOM 2361 N N . VAL A 1 304 ? -9.900 5.745 31.768 1.00 96.56 304 VAL A N 1
ATOM 2362 C CA . VAL A 1 304 ? -11.250 5.469 31.256 1.00 96.56 304 VAL A CA 1
ATOM 2363 C C . VAL A 1 304 ? -12.178 4.971 32.355 1.00 96.56 304 VAL A C 1
ATOM 2365 O O . VAL A 1 304 ? -13.322 5.408 32.413 1.00 96.56 304 VAL A O 1
ATOM 2368 N N . GLN A 1 305 ? -11.713 4.086 33.236 1.00 95.81 305 GLN A N 1
ATOM 2369 C CA . GLN A 1 305 ? -12.507 3.607 34.368 1.00 95.81 305 GLN A CA 1
ATOM 2370 C C . GLN A 1 305 ? -12.934 4.760 35.275 1.00 95.81 305 GLN A C 1
ATOM 2372 O O . GLN A 1 305 ? -14.116 4.863 35.603 1.00 95.81 305 GLN A O 1
ATOM 2377 N N . THR A 1 306 ? -12.009 5.660 35.611 1.00 95.25 306 THR A N 1
ATOM 2378 C CA . THR A 1 306 ? -12.301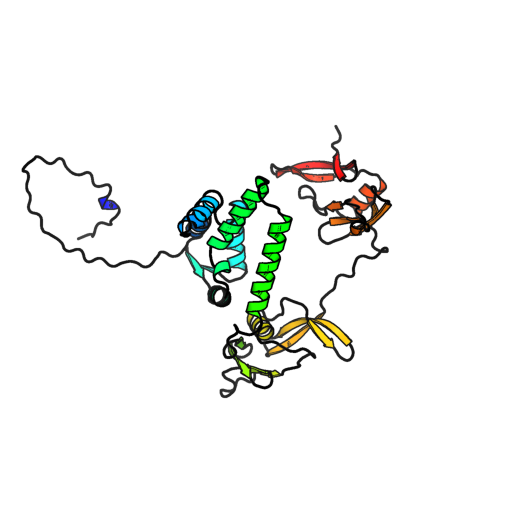 6.864 36.399 1.00 95.25 306 THR A CA 1
ATOM 2379 C C . THR A 1 306 ? -13.300 7.770 35.683 1.00 95.25 306 THR A C 1
ATOM 2381 O O . THR A 1 306 ? -14.305 8.158 36.275 1.00 95.25 306 THR A O 1
ATOM 2384 N N . LEU A 1 307 ? -13.088 8.040 34.390 1.00 96.31 307 LEU A N 1
ATOM 2385 C CA . LEU A 1 307 ? -13.978 8.876 33.582 1.00 96.31 307 LEU A CA 1
ATOM 2386 C C . LEU A 1 307 ? -15.401 8.304 33.497 1.00 96.31 307 LEU A C 1
ATOM 2388 O O . LEU A 1 307 ? -16.369 9.048 33.615 1.00 96.31 307 LEU A O 1
ATOM 2392 N N . LEU A 1 308 ? -15.542 6.991 33.303 1.00 95.25 308 LEU A N 1
ATOM 2393 C CA . LEU A 1 308 ? -16.848 6.328 33.224 1.00 95.25 308 LEU A CA 1
ATOM 2394 C C . LEU A 1 308 ? -17.550 6.260 34.583 1.00 95.25 308 LEU A C 1
ATOM 2396 O O . LEU A 1 308 ? -18.774 6.337 34.633 1.00 95.25 308 LEU A O 1
ATOM 2400 N N . LYS A 1 309 ? -16.792 6.102 35.673 1.00 94.06 309 LYS A N 1
ATOM 2401 C CA . LYS A 1 309 ? -17.337 6.013 37.032 1.00 94.06 309 LYS A CA 1
ATOM 2402 C C . LYS A 1 309 ? -17.791 7.374 37.559 1.00 94.06 309 LYS A C 1
ATOM 2404 O O . LYS A 1 309 ? -18.867 7.468 38.137 1.00 94.06 309 LYS A O 1
ATOM 2409 N N . ASN A 1 310 ? -16.976 8.406 37.361 1.00 93.56 310 ASN A N 1
ATOM 2410 C CA . ASN A 1 310 ? -17.172 9.716 37.982 1.00 93.56 310 ASN A CA 1
ATOM 2411 C C . ASN A 1 310 ? -17.751 10.760 37.014 1.00 93.56 310 ASN A C 1
ATOM 2413 O O . ASN A 1 310 ? -18.110 11.856 37.432 1.00 93.56 310 ASN A O 1
ATOM 2417 N N . GLY A 1 311 ? -17.784 10.472 35.710 1.00 93.88 311 GLY A N 1
ATOM 2418 C CA . GLY A 1 311 ? -18.127 11.440 34.662 1.00 93.88 311 GLY A CA 1
ATOM 2419 C C . GLY A 1 311 ? -17.015 12.452 34.353 1.00 93.88 311 GLY A C 1
ATOM 2420 O O . GLY A 1 311 ? -17.093 13.149 33.341 1.00 93.88 311 GLY A O 1
ATOM 2421 N N . VAL A 1 312 ? -15.969 12.511 35.182 1.00 95.50 312 VAL A N 1
ATOM 2422 C CA . VAL A 1 312 ? -14.813 13.405 35.058 1.00 95.50 312 VAL A CA 1
ATOM 2423 C C . VAL A 1 312 ? -13.552 12.739 35.624 1.00 95.50 312 VAL A C 1
ATOM 2425 O O . VAL A 1 312 ? -13.638 11.922 36.543 1.00 95.50 312 VAL A O 1
ATOM 2428 N N . THR A 1 313 ? -12.383 13.052 35.069 1.00 96.31 313 THR A N 1
ATOM 2429 C CA . THR A 1 313 ? -11.080 12.617 35.598 1.00 96.31 313 THR A CA 1
ATOM 2430 C C . THR A 1 313 ? -10.498 13.641 36.567 1.00 96.31 313 THR A C 1
ATOM 2432 O O . THR A 1 313 ? -10.935 14.787 36.619 1.00 96.31 313 THR A O 1
ATOM 2435 N N . GLU A 1 314 ? -9.443 13.252 37.278 1.00 93.69 314 GLU A N 1
ATOM 2436 C CA . GLU A 1 314 ? -8.500 14.215 37.853 1.00 93.69 314 GLU A CA 1
ATOM 2437 C C . GLU A 1 314 ? -7.803 15.044 36.759 1.00 93.69 314 GLU A C 1
ATOM 2439 O O . GLU A 1 314 ? -7.947 14.762 35.560 1.00 93.69 314 GLU A O 1
ATOM 2444 N N . SER A 1 315 ? -7.076 16.090 37.164 1.00 95.19 315 SER A N 1
ATOM 2445 C CA . SER A 1 315 ? -6.273 16.874 36.225 1.00 95.19 315 SER A CA 1
ATOM 2446 C C . SER A 1 315 ? -5.155 16.000 35.666 1.00 95.19 315 SER A C 1
ATOM 2448 O O . SER A 1 315 ? -4.390 15.393 36.411 1.00 95.19 315 SER A O 1
ATOM 2450 N N . LEU A 1 316 ? -5.093 15.900 34.342 1.00 95.31 316 LEU A N 1
ATOM 2451 C CA . LEU A 1 316 ? -4.113 15.096 33.633 1.00 95.31 316 LEU A CA 1
ATOM 2452 C C . LEU A 1 316 ? -3.112 16.016 32.932 1.00 95.31 316 LEU A C 1
ATOM 2454 O O . LEU A 1 316 ? -3.502 16.873 32.140 1.00 95.31 316 LEU A O 1
ATOM 2458 N N . ASP A 1 317 ? -1.824 15.786 33.169 1.00 93.38 317 ASP A N 1
ATOM 2459 C CA . ASP A 1 317 ? -0.739 16.524 32.517 1.00 93.38 317 ASP A CA 1
ATOM 2460 C C . ASP A 1 317 ? -0.341 15.913 31.166 1.00 93.38 317 ASP A C 1
ATOM 2462 O O . ASP A 1 317 ? -0.599 14.738 30.882 1.00 93.38 317 ASP A O 1
ATOM 2466 N N . GLY A 1 318 ? 0.375 16.683 30.346 1.00 91.69 318 GLY A N 1
ATOM 2467 C CA . GLY A 1 318 ? 1.053 16.170 29.150 1.00 91.69 318 GLY A CA 1
ATOM 2468 C C . GLY A 1 318 ? 0.194 16.124 27.886 1.00 91.69 318 GLY A C 1
ATOM 2469 O O . GLY A 1 318 ? 0.546 15.423 26.939 1.00 91.69 318 GLY A O 1
ATOM 2470 N N . PHE A 1 319 ? -0.913 16.867 27.838 1.00 95.94 319 PHE A N 1
ATOM 2471 C CA . PHE A 1 319 ? -1.599 17.136 26.575 1.00 95.94 319 PHE A CA 1
ATOM 2472 C C . PHE A 1 319 ? -0.829 18.168 25.759 1.00 95.94 319 PHE A C 1
ATOM 2474 O O . PHE A 1 319 ? -0.234 19.080 26.324 1.00 95.94 319 PHE A O 1
ATOM 2481 N N . LEU A 1 320 ? -0.877 18.073 24.431 1.00 92.81 320 LEU A N 1
ATOM 2482 C CA . LEU A 1 320 ? -0.263 19.043 23.525 1.00 92.81 320 LEU A CA 1
ATOM 2483 C C . LEU A 1 320 ? -1.327 19.823 22.751 1.00 92.81 320 LEU A C 1
ATOM 2485 O O . LEU A 1 320 ? -2.203 19.252 22.098 1.00 92.81 320 LEU A O 1
ATOM 2489 N N . SER A 1 321 ? -1.240 21.152 22.804 1.00 91.88 321 SER A N 1
ATOM 2490 C CA . SER A 1 321 ? -2.080 22.047 22.000 1.00 91.88 321 SER A CA 1
ATOM 2491 C C . SER A 1 321 ? -1.735 21.947 20.510 1.00 91.88 321 SER A C 1
ATOM 2493 O O . SER A 1 321 ? -0.694 21.414 20.127 1.00 91.88 321 SER A O 1
ATOM 2495 N N . ARG A 1 322 ? -2.563 22.541 19.639 1.00 89.19 322 ARG A N 1
ATOM 2496 C CA . ARG A 1 322 ? -2.266 22.623 18.192 1.00 89.19 322 ARG A CA 1
ATOM 2497 C C . ARG A 1 322 ? -0.933 23.317 17.882 1.00 89.19 322 ARG A C 1
ATOM 2499 O O . ARG A 1 322 ? -0.336 23.030 16.855 1.00 89.19 322 ARG A O 1
ATOM 2506 N N . ALA A 1 323 ? -0.472 24.205 18.764 1.00 91.38 323 ALA A N 1
ATOM 2507 C CA . ALA A 1 323 ? 0.822 24.880 18.657 1.00 91.38 323 ALA A CA 1
ATOM 2508 C C . ALA A 1 323 ? 1.984 24.072 19.275 1.00 91.38 323 ALA A C 1
ATOM 2510 O O . ALA A 1 323 ? 3.084 24.597 19.413 1.00 91.38 323 ALA A O 1
ATOM 2511 N N . GLY A 1 324 ? 1.744 22.831 19.713 1.00 90.19 324 GLY A N 1
ATOM 2512 C CA . GLY A 1 324 ? 2.743 21.966 20.346 1.00 90.19 324 GLY A CA 1
ATOM 2513 C C . GLY A 1 324 ? 3.060 22.306 21.805 1.00 90.19 324 GLY A C 1
ATOM 2514 O O . GLY A 1 324 ? 3.923 21.667 22.397 1.00 90.19 324 GLY A O 1
ATOM 2515 N N . LYS A 1 325 ? 2.381 23.290 22.412 1.00 93.12 325 LYS A N 1
ATOM 2516 C CA . LYS A 1 325 ? 2.600 23.654 23.823 1.00 93.12 325 LYS A CA 1
ATOM 2517 C C . LYS A 1 325 ? 1.910 22.661 24.765 1.00 93.12 325 LYS A C 1
ATOM 2519 O O . LYS A 1 325 ? 0.733 22.371 24.505 1.00 93.12 325 LYS A O 1
ATOM 2524 N N . PRO A 1 326 ? 2.587 22.192 25.829 1.00 94.69 326 PRO A N 1
ATOM 2525 C CA . PRO A 1 326 ? 1.989 21.309 26.815 1.00 94.69 326 PRO A CA 1
ATOM 2526 C C . PRO A 1 326 ? 0.953 22.041 27.671 1.00 94.69 326 PRO A C 1
ATOM 2528 O O . PRO A 1 326 ? 1.110 23.227 27.960 1.00 94.69 326 PRO A O 1
ATOM 2531 N N . PHE A 1 327 ? -0.097 21.333 28.072 1.00 94.88 327 PHE A N 1
ATOM 2532 C CA . PHE A 1 327 ? -1.093 21.814 29.024 1.00 94.88 327 PHE A CA 1
ATOM 2533 C C . PHE A 1 327 ? -1.688 20.658 29.836 1.00 94.88 327 PHE A C 1
ATOM 2535 O O . PHE A 1 327 ? -1.573 19.486 29.456 1.00 94.88 327 PHE A O 1
ATOM 2542 N N . SER A 1 328 ? -2.346 21.020 30.934 1.00 95.25 328 SER A N 1
ATOM 2543 C CA . SER A 1 328 ? -3.027 20.100 31.843 1.00 95.25 328 SER A CA 1
ATOM 2544 C C . SER A 1 328 ? -4.526 20.362 31.821 1.00 95.25 328 SER A C 1
ATOM 2546 O O . SER A 1 328 ? -4.957 21.511 31.696 1.00 95.25 328 SER A O 1
ATOM 2548 N N . ALA A 1 329 ? -5.326 19.303 31.879 1.00 96.44 329 ALA A N 1
ATOM 2549 C CA . ALA A 1 329 ? -6.780 19.412 31.857 1.00 96.44 329 ALA A CA 1
ATOM 2550 C C . ALA A 1 329 ? -7.444 18.161 32.435 1.00 96.44 329 ALA A C 1
ATOM 2552 O O . ALA A 1 329 ? -6.889 17.064 32.382 1.00 96.44 329 ALA A O 1
ATOM 2553 N N . GLN A 1 330 ? -8.676 18.303 32.912 1.00 96.56 330 GLN A N 1
ATOM 2554 C CA . GLN A 1 330 ? -9.550 17.164 33.172 1.00 96.56 330 GLN A CA 1
ATOM 2555 C C . GLN A 1 330 ? -10.222 16.726 31.868 1.00 96.56 330 GLN A C 1
ATOM 2557 O O . GLN A 1 330 ? -10.474 17.532 30.967 1.00 96.56 330 GLN A O 1
ATOM 2562 N N . LEU A 1 331 ? -10.568 15.447 31.772 1.00 97.06 331 LEU A N 1
ATOM 2563 C CA . LEU A 1 331 ? -11.494 14.945 30.765 1.00 97.06 331 LEU A CA 1
ATOM 2564 C C . LEU A 1 331 ? -12.860 14.759 31.419 1.00 97.06 331 LEU A C 1
ATOM 2566 O O . LEU A 1 331 ? -12.950 14.168 32.489 1.00 97.06 331 LEU A O 1
ATOM 2570 N N . ALA A 1 332 ? -13.920 15.239 30.777 1.00 96.25 332 ALA A N 1
ATOM 2571 C CA . ALA A 1 332 ? -15.293 15.118 31.254 1.00 96.25 332 ALA A CA 1
ATOM 2572 C C . ALA A 1 332 ? -16.210 14.584 30.153 1.00 96.25 332 ALA A C 1
ATOM 2574 O O . ALA A 1 332 ? -16.035 14.901 28.974 1.00 96.25 332 ALA A O 1
ATOM 2575 N N . VAL A 1 333 ? -17.219 13.802 30.534 1.00 94.38 333 VAL A N 1
ATOM 2576 C CA . VAL A 1 333 ? -18.284 13.388 29.617 1.00 94.38 333 VAL A CA 1
ATOM 2577 C C . VAL A 1 333 ? -19.363 14.466 29.590 1.00 94.38 333 VAL A C 1
ATOM 2579 O O . VAL A 1 333 ? -20.041 14.702 30.582 1.00 94.38 333 VAL A O 1
ATOM 2582 N N . THR A 1 334 ? -19.547 15.113 28.443 1.00 90.44 334 THR A N 1
ATOM 2583 C CA . THR A 1 334 ? -20.589 16.125 28.216 1.00 90.44 334 THR A CA 1
ATOM 2584 C C . THR A 1 334 ? -21.410 15.731 26.996 1.00 90.44 334 THR A C 1
ATOM 2586 O O . THR A 1 334 ? -20.858 15.584 25.908 1.00 90.44 334 THR A O 1
ATOM 2589 N N . ASN A 1 335 ? -22.725 15.552 27.157 1.00 85.94 335 ASN A N 1
ATOM 2590 C CA . ASN A 1 335 ? -23.651 15.163 26.079 1.00 85.94 335 ASN A CA 1
ATOM 2591 C C . ASN A 1 335 ? -23.211 13.912 25.289 1.00 85.94 335 ASN A C 1
ATOM 2593 O O . ASN A 1 335 ? -23.377 13.840 24.075 1.00 85.94 335 ASN A O 1
ATOM 2597 N N . GLY A 1 336 ? -22.630 12.921 25.973 1.00 84.50 336 GLY A N 1
ATOM 2598 C CA . GLY A 1 336 ? -22.155 11.689 25.332 1.00 84.50 336 GLY A CA 1
ATOM 2599 C C . GLY A 1 336 ? -20.831 11.825 24.571 1.00 84.50 336 GLY A C 1
ATOM 2600 O O . GLY A 1 336 ? -20.458 10.912 23.840 1.00 84.50 336 GLY A O 1
ATOM 2601 N N . GLU A 1 337 ? -20.097 12.920 24.761 1.00 89.94 337 GLU A N 1
ATOM 2602 C CA . GLU A 1 337 ? -18.764 13.132 24.196 1.00 89.94 337 GLU A CA 1
ATOM 2603 C C . GLU A 1 337 ? -17.741 13.406 25.300 1.00 89.94 337 GLU A C 1
ATOM 2605 O O . GLU A 1 337 ? -18.065 14.011 26.320 1.00 89.94 337 GLU A O 1
ATOM 2610 N N . VAL A 1 338 ? -16.489 12.997 25.088 1.00 94.56 338 VAL A N 1
ATOM 2611 C CA . VAL A 1 338 ? -15.381 13.345 25.988 1.00 94.56 338 VAL A CA 1
ATOM 2612 C C . VAL A 1 338 ? -14.806 14.698 25.584 1.00 94.56 338 VAL A C 1
ATOM 2614 O O . VAL A 1 338 ? -14.360 14.866 24.448 1.00 94.56 338 VAL A O 1
ATOM 2617 N N . LYS A 1 339 ? -14.805 15.656 26.512 1.00 95.06 339 LYS A N 1
ATOM 2618 C CA . LYS A 1 339 ? -14.305 17.023 26.312 1.00 95.06 339 LYS A CA 1
ATOM 2619 C C . LYS A 1 339 ? -13.309 17.402 27.399 1.00 95.06 339 LYS A C 1
ATOM 2621 O O . LYS A 1 339 ? -13.335 16.844 28.494 1.00 95.06 339 LYS A O 1
ATOM 2626 N N . PHE A 1 340 ? -12.439 18.358 27.088 1.00 96.06 340 PHE A N 1
ATOM 2627 C CA . PHE A 1 340 ? -11.581 18.974 28.093 1.00 96.06 340 PHE A CA 1
ATOM 2628 C C . PHE A 1 340 ? -12.411 19.846 29.033 1.00 96.06 340 PHE A C 1
ATOM 2630 O O . PHE A 1 340 ? -13.255 20.621 28.581 1.00 96.06 340 PHE A O 1
ATOM 2637 N N . LYS A 1 341 ? -12.130 19.736 30.328 1.00 93.88 341 LYS A N 1
ATOM 2638 C CA . LYS A 1 341 ? -12.603 20.636 31.372 1.00 93.88 341 LYS A CA 1
ATOM 2639 C C . LYS A 1 341 ? -11.369 21.238 32.041 1.00 93.88 341 LYS A C 1
ATOM 2641 O O . LYS A 1 341 ? -10.523 20.511 32.554 1.00 93.88 341 LYS A O 1
ATOM 2646 N N . PHE A 1 342 ? -11.249 22.556 31.972 1.00 90.06 342 PHE A N 1
ATOM 2647 C CA . PHE A 1 342 ? -10.174 23.300 32.620 1.00 90.06 342 PHE A CA 1
ATOM 2648 C C . PHE A 1 342 ? -10.690 23.789 33.972 1.00 90.06 342 PHE A C 1
ATOM 2650 O O . PHE A 1 342 ? -11.820 24.275 34.051 1.00 90.06 342 PHE A O 1
ATOM 2657 N N . GLU A 1 343 ? -9.899 23.608 35.027 1.00 74.00 343 GLU A N 1
ATOM 2658 C CA . GLU A 1 343 ? -10.140 24.308 36.289 1.00 74.00 343 GLU A CA 1
ATOM 2659 C C . GLU A 1 343 ? -9.810 25.786 36.049 1.00 74.00 343 GLU A C 1
ATOM 2661 O O . GLU A 1 343 ? -8.787 26.097 35.434 1.00 74.00 343 GLU A O 1
ATOM 2666 N N . GLY A 1 344 ? -10.760 26.659 36.387 1.00 53.47 344 GLY A N 1
ATOM 2667 C CA . GLY A 1 344 ? -10.643 28.107 36.209 1.00 53.47 344 GLY A CA 1
ATOM 2668 C C . GLY A 1 344 ? -9.847 28.767 37.318 1.00 53.47 344 GLY A C 1
ATOM 2669 O O . GLY A 1 344 ? -9.800 28.183 38.424 1.00 53.47 344 GLY A O 1
#

Foldseek 3Di:
DDDDDPVVVVPDDDDDDDPPDDDDDDDDDDDDDDDDDDADFLVNVLVCQLQVLVVDPDPVLSVLSNHAGQHHPVCSVVVVVVCVVVQQWHDDPRGIDGDPVVVVVVLLQPPVLVVGSSVSSVVSNQVVCVVVVNHDPVVVVVVVVVVVVVSVVVRAADRDDQQALFADLAHGAGWHADPFFIAHPCVVVPDPATDGACVQNDGCGSVNSSCCRVVQKDPAWDFGHDPPDTFTWIWGQDSSRDIDTDGDPPPPDFDPVQFLAAQPVPRAGFHDDPFWTAGPCVVVPQGQIGGCADQNDGQDSVNVSQCRVPQKGDWDWAHADPVRDTDIFMWGQDPRYTDTDHDD

Radius of gyration: 30.51 Å; chains: 1; bounding box: 68×84×79 Å

Sequence (344 aa):
KKVSTKAERADQSLPDFQAGESSIHSPSIENFKTSPPKRFTEASLLQLMETAGKIVDDEELKEALKEKGVGTPATRASIVEVLINRGYIERKRKSLLSTPNGRQLIALVQDDRLKSPELTGDWEFRLKQMERGKYDSSKFMKEVGAYTREIISATSEKTIDLKNLGPCPLCTSSVIRGKTGYGCSQWRSGCKFAIKEGSLGIRITPVLMRELLLNKRSLTAYGIQDGSNRVLATLSLNKKGEIGYKLAEIEPKPTRKDAIGRCPSCGGDILGGPKNYRCSNWREGCKFVIWKTIAHKDISKEIVQTLLKNGVTESLDGFLSRAGKPFSAQLAVTNGEVKFKFEG

Secondary structure (DSSP, 8-state):
-----TTTTTT-PPPP--TT-------------PPPPPPPPHHHHHHHHHTGGGG---HHHHHHHTTT-SS-HHHHHHHHHHHHHTTSEEEETTEEEE-HHHHHHHHH---GGGG-HHHHHHHHHHHHHHHTTSS-HHHHHHHHHHHHHHHHHHHSSSS--TT--SB-TTT-SBEEE-SSEEEETTTTTT---EEETTGGGS---HHHHHHHHHHSB-SS-EEEEETTEEEEEEEEE-TTS-EEEEE---PPPPPGGG--EE-TTTSPEEEE-SSEEEEGGGGGT---EEESEETTEE--HHHHHHHHHHSBPPPEEEEE-TTS-EEEEEEEEETTEEEEE---